Protein AF-A0A939WB11-F1 (afdb_monomer_lite)

Structure (mmCIF, N/CA/C/O backbone):
data_AF-A0A939WB11-F1
#
_entry.id   AF-A0A939WB11-F1
#
loop_
_atom_site.group_PDB
_atom_site.id
_atom_site.type_symbol
_atom_site.label_atom_id
_atom_site.label_alt_id
_atom_site.label_comp_id
_atom_site.label_asym_id
_atom_site.label_entity_id
_atom_site.label_seq_id
_atom_site.pdbx_PDB_ins_code
_atom_site.Cartn_x
_atom_site.Cartn_y
_atom_site.Cartn_z
_atom_site.occupancy
_atom_site.B_iso_or_equiv
_atom_site.auth_seq_id
_atom_site.auth_comp_id
_atom_site.auth_asym_id
_atom_site.auth_atom_id
_atom_site.pdbx_PDB_model_num
ATOM 1 N N . MET A 1 1 ? -5.298 1.798 -18.037 1.00 88.38 1 MET A N 1
ATOM 2 C CA . MET A 1 1 ? -4.235 2.669 -18.596 1.00 88.38 1 MET A CA 1
ATOM 3 C C . MET A 1 1 ? -4.248 2.636 -20.115 1.00 88.38 1 MET A C 1
ATOM 5 O O . MET A 1 1 ? -4.442 1.567 -20.675 1.00 88.38 1 MET A O 1
ATOM 9 N N . ASP A 1 2 ? -4.038 3.783 -20.756 1.00 92.81 2 ASP A N 1
ATOM 10 C CA . ASP A 1 2 ? -3.816 3.909 -22.205 1.00 92.81 2 ASP A CA 1
ATOM 11 C C . ASP A 1 2 ? -2.312 4.079 -22.480 1.00 92.81 2 ASP A C 1
ATOM 13 O O . ASP A 1 2 ? -1.752 5.155 -22.257 1.00 92.81 2 ASP A O 1
ATOM 17 N N . ILE A 1 3 ? -1.646 2.986 -22.857 1.00 95.75 3 ILE A N 1
ATOM 18 C CA . ILE A 1 3 ? -0.192 2.904 -23.048 1.00 95.75 3 ILE A CA 1
ATOM 19 C C . ILE A 1 3 ? 0.086 2.506 -24.490 1.00 95.75 3 ILE A C 1
ATOM 21 O O . ILE A 1 3 ? -0.425 1.498 -24.973 1.00 95.75 3 ILE A O 1
ATOM 25 N N . GLN A 1 4 ? 0.937 3.279 -25.158 1.00 96.69 4 GLN A N 1
ATOM 26 C CA . GLN A 1 4 ? 1.387 2.985 -26.508 1.00 96.69 4 GLN A CA 1
ATOM 27 C C . GLN A 1 4 ? 2.777 2.352 -26.448 1.00 96.69 4 GLN A C 1
ATOM 29 O O . GLN A 1 4 ? 3.743 3.019 -26.068 1.00 96.69 4 GLN A O 1
ATOM 34 N N . ILE A 1 5 ? 2.879 1.083 -26.849 1.00 97.06 5 ILE A N 1
ATOM 35 C CA . ILE A 1 5 ? 4.180 0.464 -27.109 1.00 97.06 5 ILE A CA 1
ATOM 36 C C . ILE A 1 5 ? 4.726 1.044 -28.416 1.00 97.06 5 ILE A C 1
ATOM 38 O O . ILE A 1 5 ? 4.060 1.004 -29.453 1.00 97.06 5 ILE A O 1
ATOM 42 N N . VAL A 1 6 ? 5.914 1.638 -28.356 1.00 97.12 6 VAL A N 1
ATOM 43 C CA . VAL A 1 6 ? 6.565 2.326 -29.477 1.00 97.12 6 VAL A CA 1
ATOM 44 C C . VAL A 1 6 ? 8.028 1.909 -29.595 1.00 97.12 6 VAL A C 1
ATOM 46 O O . VAL A 1 6 ? 8.590 1.255 -28.718 1.00 97.12 6 VAL A O 1
ATOM 49 N N . ARG A 1 7 ? 8.681 2.336 -30.679 1.00 95.19 7 ARG A N 1
ATOM 50 C CA . ARG A 1 7 ? 10.136 2.209 -30.817 1.00 95.19 7 ARG A CA 1
ATOM 51 C C . ARG A 1 7 ? 10.850 3.105 -29.807 1.00 95.19 7 ARG A C 1
ATOM 53 O O . ARG A 1 7 ? 10.375 4.190 -29.481 1.00 95.19 7 ARG A O 1
ATOM 60 N N . SER A 1 8 ? 12.035 2.694 -29.372 1.00 94.38 8 SER A N 1
ATOM 61 C CA . SER A 1 8 ? 12.826 3.385 -28.345 1.00 94.38 8 SER A CA 1
ATOM 62 C C . SER A 1 8 ? 13.134 4.854 -28.651 1.00 94.38 8 SER A C 1
ATOM 64 O O . SER A 1 8 ? 13.149 5.672 -27.738 1.00 94.38 8 SER A O 1
ATOM 66 N N . GLN A 1 9 ? 13.319 5.224 -29.922 1.00 94.31 9 GLN A N 1
ATOM 67 C CA . GLN A 1 9 ? 13.552 6.617 -30.338 1.00 94.31 9 GLN A CA 1
ATOM 68 C C . GLN A 1 9 ? 12.321 7.519 -30.124 1.00 94.31 9 GLN A C 1
ATOM 70 O O . GLN A 1 9 ? 12.430 8.746 -30.078 1.00 94.31 9 GLN A O 1
ATOM 75 N N . GLU A 1 10 ? 11.136 6.919 -30.017 1.00 95.62 10 GLU A N 1
ATOM 76 C CA . GLU A 1 10 ? 9.857 7.607 -29.849 1.00 95.62 10 GLU A CA 1
ATOM 77 C C . GLU A 1 10 ? 9.330 7.545 -28.413 1.00 95.62 10 GLU A C 1
ATOM 79 O O . GLU A 1 10 ? 8.359 8.244 -28.107 1.00 95.62 10 GLU A O 1
ATOM 84 N N . ALA A 1 11 ? 9.960 6.750 -27.549 1.00 97.56 11 ALA A N 1
ATOM 85 C CA . ALA A 1 11 ? 9.525 6.510 -26.184 1.00 97.56 11 ALA A CA 1
ATOM 86 C C . ALA A 1 11 ? 9.904 7.653 -25.233 1.00 97.56 11 ALA A C 1
ATOM 88 O O . ALA A 1 11 ? 10.928 8.317 -25.399 1.00 97.56 11 ALA A O 1
ATOM 89 N N . ASP A 1 12 ? 9.058 7.863 -24.228 1.00 97.81 12 ASP A N 1
ATOM 90 C CA . ASP A 1 12 ? 9.355 8.712 -23.067 1.00 97.81 12 ASP A CA 1
ATOM 91 C C . ASP A 1 12 ? 9.742 7.858 -21.847 1.00 97.81 12 ASP A C 1
ATOM 93 O O . ASP A 1 12 ? 10.360 8.355 -20.909 1.00 97.81 12 ASP A O 1
ATOM 97 N N . PHE A 1 13 ? 9.408 6.566 -21.884 1.00 98.56 13 PHE A N 1
ATOM 98 C CA . PHE A 1 13 ? 9.653 5.588 -20.830 1.00 98.56 13 PHE A CA 1
ATOM 99 C C . PHE A 1 13 ? 10.249 4.324 -21.442 1.00 98.56 13 PHE A C 1
ATOM 101 O O . PHE A 1 13 ? 9.771 3.864 -22.483 1.00 98.56 13 PHE A O 1
ATOM 108 N N . ILE A 1 14 ? 11.298 3.777 -20.832 1.00 98.62 14 ILE A N 1
ATOM 109 C CA . ILE A 1 14 ? 12.029 2.625 -21.366 1.00 98.62 14 ILE A CA 1
ATOM 110 C C . ILE A 1 14 ? 12.333 1.642 -20.235 1.00 98.62 14 ILE A C 1
ATOM 112 O O . ILE A 1 14 ? 12.965 2.028 -19.256 1.00 98.62 14 ILE A O 1
ATOM 116 N N . CYS A 1 15 ? 11.936 0.381 -20.402 1.00 98.31 15 CYS A N 1
ATOM 117 C CA . CYS A 1 15 ? 12.320 -0.719 -19.512 1.00 98.31 15 CYS A CA 1
ATOM 118 C C . CYS A 1 15 ? 12.750 -1.960 -20.294 1.00 98.31 15 CYS A C 1
ATOM 120 O O . CYS A 1 15 ? 12.777 -1.949 -21.534 1.00 98.31 15 CYS A O 1
ATOM 122 N N . HIS A 1 16 ? 13.116 -3.031 -19.588 1.00 97.12 16 HIS A N 1
ATOM 123 C CA . HIS A 1 16 ? 13.550 -4.248 -20.252 1.00 97.12 16 HIS A CA 1
ATOM 124 C C . HIS A 1 16 ? 12.377 -5.020 -20.904 1.00 97.12 16 HIS A C 1
ATOM 126 O O . HIS A 1 16 ? 11.218 -4.959 -20.485 1.00 97.12 16 HIS A O 1
ATOM 132 N N . ASN A 1 17 ? 12.658 -5.761 -21.981 1.00 95.44 17 ASN A N 1
ATOM 133 C CA . ASN A 1 17 ? 11.670 -6.617 -22.663 1.00 95.44 17 ASN A CA 1
ATOM 134 C C . ASN A 1 17 ? 11.705 -8.091 -22.242 1.00 95.44 17 ASN A C 1
ATOM 136 O O . ASN A 1 17 ? 11.026 -8.917 -22.849 1.00 95.44 17 ASN A O 1
ATOM 140 N N . GLY A 1 18 ? 12.491 -8.420 -21.221 1.00 93.06 18 GLY A N 1
ATOM 141 C CA . GLY A 1 18 ? 12.588 -9.776 -20.696 1.00 93.06 18 GLY A CA 1
ATOM 142 C C . GLY A 1 18 ? 11.376 -10.174 -19.854 1.00 93.06 18 GLY A C 1
ATOM 143 O O . GLY A 1 18 ? 10.314 -9.546 -19.886 1.00 93.06 18 GLY A O 1
ATOM 144 N N . ARG A 1 19 ? 11.569 -11.241 -19.073 1.00 94.44 19 ARG A N 1
ATOM 145 C CA . ARG A 1 19 ? 10.621 -11.668 -18.044 1.00 94.44 19 ARG A CA 1
ATOM 146 C C . ARG A 1 19 ? 10.483 -10.561 -17.001 1.00 94.44 19 ARG A C 1
ATOM 148 O O . ARG A 1 19 ? 11.416 -10.360 -16.239 1.00 94.44 19 ARG A O 1
ATOM 155 N N . PHE A 1 20 ? 9.336 -9.896 -16.972 1.00 97.12 20 PHE A N 1
ATOM 156 C CA . PHE A 1 20 ? 9.106 -8.761 -16.083 1.00 97.12 20 PHE A CA 1
ATOM 157 C C . PHE A 1 20 ? 8.831 -9.215 -14.648 1.00 97.12 20 PHE A C 1
ATOM 159 O O . PHE A 1 20 ? 8.243 -10.286 -14.408 1.00 97.12 20 PHE A O 1
ATOM 166 N N . HIS A 1 21 ? 9.183 -8.352 -13.705 1.00 97.69 21 HIS A N 1
ATOM 167 C CA . HIS A 1 21 ? 8.909 -8.491 -12.288 1.00 97.69 21 HIS A CA 1
ATOM 168 C C . HIS A 1 21 ? 7.899 -7.446 -11.801 1.00 97.69 21 HIS A C 1
ATOM 170 O O . HIS A 1 21 ? 7.239 -6.749 -12.575 1.00 97.69 21 HIS A O 1
ATOM 176 N N . ALA A 1 22 ? 7.654 -7.410 -10.490 1.00 98.31 22 ALA A N 1
ATOM 177 C CA . ALA A 1 22 ? 6.704 -6.455 -9.930 1.00 98.31 22 ALA A CA 1
ATOM 178 C C . ALA A 1 22 ? 7.233 -5.026 -9.966 1.00 98.31 22 ALA A C 1
ATOM 180 O O . ALA A 1 22 ? 6.437 -4.100 -10.112 1.00 98.31 22 ALA A O 1
ATOM 181 N N . ASP A 1 23 ? 8.536 -4.830 -9.825 1.00 98.38 23 ASP A N 1
ATOM 182 C CA . ASP A 1 23 ? 9.115 -3.502 -9.812 1.00 98.38 23 ASP A CA 1
ATOM 183 C C . ASP A 1 23 ? 9.033 -2.838 -11.201 1.00 98.38 23 ASP A C 1
ATOM 185 O O . ASP A 1 23 ? 8.601 -1.691 -11.256 1.00 98.38 23 ASP A O 1
ATOM 189 N N . ASP A 1 24 ? 9.242 -3.544 -12.319 1.00 97.88 24 ASP A N 1
ATOM 190 C CA . ASP A 1 24 ? 8.930 -3.058 -13.680 1.00 97.88 24 ASP A CA 1
ATOM 191 C C . ASP A 1 24 ? 7.506 -2.501 -13.795 1.00 97.88 24 ASP A C 1
ATOM 193 O O . ASP A 1 24 ? 7.232 -1.403 -14.300 1.00 97.88 24 ASP A O 1
ATOM 197 N N . ILE A 1 25 ? 6.560 -3.320 -13.340 1.00 98.81 25 ILE A N 1
ATOM 198 C CA . ILE A 1 25 ? 5.135 -3.111 -13.532 1.00 98.81 25 ILE A CA 1
ATOM 199 C C . ILE A 1 25 ? 4.682 -1.942 -12.659 1.00 98.81 25 ILE A C 1
ATOM 201 O O . ILE A 1 25 ? 4.037 -1.017 -13.155 1.00 98.81 25 ILE A O 1
ATOM 205 N N . PHE A 1 26 ? 5.054 -1.921 -11.377 1.00 98.88 26 PHE A N 1
ATOM 206 C CA . PHE A 1 26 ? 4.694 -0.825 -10.479 1.00 98.88 26 PHE A CA 1
ATOM 207 C C . PHE A 1 26 ? 5.453 0.474 -10.784 1.00 98.88 26 PHE A C 1
ATOM 209 O O . PHE A 1 26 ? 4.864 1.546 -10.633 1.00 98.88 26 PHE A O 1
ATOM 216 N N . SER A 1 27 ? 6.681 0.402 -11.309 1.00 98.88 27 SER A N 1
ATOM 217 C CA . SER A 1 27 ? 7.392 1.555 -11.887 1.00 98.88 27 SER A CA 1
ATOM 218 C C . SER A 1 27 ? 6.578 2.191 -13.006 1.00 98.88 27 SER A C 1
ATOM 220 O O . SER A 1 27 ? 6.288 3.389 -12.975 1.00 98.88 27 SER A O 1
ATOM 222 N N . THR A 1 28 ? 6.122 1.371 -13.954 1.00 98.81 28 THR A N 1
ATOM 223 C CA . THR A 1 28 ? 5.301 1.824 -15.081 1.00 98.81 28 THR A CA 1
ATOM 224 C C . THR A 1 28 ? 3.982 2.437 -14.602 1.00 98.81 28 THR A C 1
ATOM 226 O O . THR A 1 28 ? 3.592 3.499 -15.083 1.00 98.81 28 THR A O 1
ATOM 229 N N . VAL A 1 29 ? 3.306 1.822 -13.620 1.00 98.81 29 VAL A N 1
ATOM 230 C CA . VAL A 1 29 ? 2.066 2.362 -13.027 1.00 98.81 29 VAL A CA 1
ATOM 231 C C . VAL A 1 29 ? 2.321 3.721 -12.367 1.00 98.81 29 VAL A C 1
ATOM 233 O O . VAL A 1 29 ? 1.574 4.663 -12.627 1.00 98.81 29 VAL A O 1
ATOM 236 N N . LEU A 1 30 ? 3.369 3.863 -11.549 1.00 98.81 30 LEU A N 1
ATOM 237 C CA . LEU A 1 30 ? 3.708 5.133 -10.895 1.00 98.81 30 LEU A CA 1
ATOM 238 C C . LEU A 1 30 ? 3.969 6.239 -11.923 1.00 98.81 30 LEU A C 1
ATOM 240 O O . LEU A 1 30 ? 3.375 7.318 -11.842 1.00 98.81 30 LEU A O 1
ATOM 244 N N . LEU A 1 31 ? 4.814 5.953 -12.914 1.00 98.69 31 LEU A N 1
ATOM 245 C CA . LEU A 1 31 ? 5.139 6.883 -13.991 1.00 98.69 31 LEU A CA 1
ATOM 246 C C . LEU A 1 31 ? 3.887 7.260 -14.788 1.00 98.69 31 LEU A C 1
ATOM 248 O O . LEU A 1 31 ? 3.670 8.441 -15.055 1.00 98.69 31 LEU A O 1
ATOM 252 N N . TYR A 1 32 ? 3.009 6.298 -15.089 1.00 98.50 32 TYR A N 1
ATOM 253 C CA . TYR A 1 32 ? 1.733 6.552 -15.758 1.00 98.50 32 TYR A CA 1
ATOM 254 C C . TYR A 1 32 ? 0.846 7.507 -14.955 1.00 98.50 32 TYR A C 1
ATOM 256 O O . TYR A 1 32 ? 0.287 8.454 -15.507 1.00 98.50 32 TYR A O 1
ATOM 264 N N . LYS A 1 33 ? 0.747 7.310 -13.635 1.00 97.81 33 LYS A N 1
ATOM 265 C CA . LYS A 1 33 ? -0.045 8.177 -12.748 1.00 97.81 33 LYS A CA 1
ATOM 266 C C . LYS A 1 33 ? 0.534 9.584 -12.627 1.00 97.81 33 LYS A C 1
ATOM 268 O O . LYS A 1 33 ? -0.218 10.521 -12.345 1.00 97.81 33 LYS A O 1
ATOM 273 N N . LEU A 1 34 ? 1.839 9.759 -12.817 1.00 97.81 34 LEU A N 1
ATOM 274 C CA . LEU A 1 34 ? 2.520 11.056 -12.773 1.00 97.81 34 LEU A CA 1
ATOM 275 C C . LEU A 1 34 ? 2.498 11.785 -14.116 1.00 97.81 34 LEU A C 1
ATOM 277 O O . LEU A 1 34 ? 2.364 13.011 -14.132 1.00 97.81 34 LEU A O 1
ATOM 281 N N . TRP A 1 35 ? 2.532 11.051 -15.222 1.00 96.25 35 TRP A N 1
ATOM 282 C CA . TRP A 1 35 ? 2.484 11.609 -16.565 1.00 96.25 35 TRP A CA 1
ATOM 283 C C . TRP A 1 35 ? 1.119 12.237 -16.885 1.00 96.25 35 TRP A C 1
ATOM 285 O O . TRP A 1 35 ? 0.092 11.889 -16.299 1.00 96.25 35 TRP A O 1
ATOM 295 N N . SER A 1 36 ? 1.115 13.205 -17.802 1.00 89.81 36 SER A N 1
ATOM 296 C CA . SER A 1 36 ? -0.097 13.931 -18.224 1.00 89.81 36 SER A CA 1
ATOM 297 C C . SER A 1 36 ? -0.332 13.893 -19.740 1.00 89.81 36 SER A C 1
ATOM 299 O O . SER A 1 36 ? -1.344 14.409 -20.206 1.00 89.81 36 SER A O 1
ATOM 301 N N . GLY A 1 37 ? 0.598 13.329 -20.517 1.00 91.25 37 GLY A N 1
ATOM 302 C CA . GLY A 1 37 ? 0.494 13.191 -21.974 1.00 91.25 37 GLY A CA 1
ATOM 303 C C . GLY A 1 37 ? 0.228 11.751 -22.415 1.00 91.25 37 GLY A C 1
ATOM 304 O O . GLY A 1 37 ? -0.047 10.881 -21.590 1.00 91.25 37 GLY A O 1
ATOM 305 N N . GLN A 1 38 ? 0.370 11.484 -23.718 1.00 95.31 38 GLN A N 1
ATOM 306 C CA . GLN A 1 38 ? 0.386 10.110 -24.229 1.00 95.31 38 GLN A CA 1
ATOM 307 C C . GLN A 1 38 ? 1.534 9.340 -23.568 1.00 95.31 38 GLN A C 1
ATOM 309 O O . GLN A 1 38 ? 2.676 9.808 -23.578 1.00 95.31 38 GLN A O 1
ATOM 314 N N . PHE A 1 39 ? 1.241 8.171 -23.001 1.00 97.81 39 PHE A N 1
ATOM 315 C CA . PHE A 1 39 ? 2.258 7.337 -22.373 1.00 97.81 39 PHE A CA 1
ATOM 316 C C . PHE A 1 39 ? 2.909 6.434 -23.424 1.00 97.81 39 PHE A C 1
ATOM 318 O O . PHE A 1 39 ? 2.308 5.454 -23.865 1.00 97.81 39 PHE A O 1
ATOM 325 N N . ARG A 1 40 ? 4.120 6.797 -23.861 1.00 98.25 40 ARG A N 1
ATOM 326 C CA . ARG A 1 40 ? 4.881 6.083 -24.896 1.00 98.25 40 ARG A CA 1
ATOM 327 C C . ARG A 1 40 ? 5.991 5.258 -24.258 1.00 98.25 40 ARG A C 1
ATOM 329 O O . ARG A 1 40 ? 6.987 5.821 -23.800 1.00 98.25 40 ARG A O 1
ATOM 336 N N . LEU A 1 41 ? 5.800 3.945 -24.242 1.00 98.38 41 LEU A N 1
ATOM 337 C CA . LEU A 1 41 ? 6.694 2.976 -23.620 1.00 98.38 41 LEU A CA 1
ATOM 338 C C . LEU A 1 41 ? 7.452 2.197 -24.697 1.00 98.38 41 LEU A C 1
ATOM 340 O O . LEU A 1 41 ? 6.844 1.707 -25.644 1.00 98.38 41 LEU A O 1
ATOM 344 N N . ALA A 1 42 ? 8.760 2.036 -24.534 1.00 98.12 42 ALA A N 1
ATOM 345 C CA . ALA A 1 42 ? 9.521 1.022 -25.256 1.00 98.12 42 ALA A CA 1
ATOM 346 C C . ALA A 1 42 ? 10.027 -0.038 -24.278 1.00 98.12 42 ALA A C 1
ATOM 348 O O . ALA A 1 42 ? 10.549 0.286 -23.214 1.00 98.12 42 ALA A O 1
ATOM 349 N N . ARG A 1 43 ? 9.911 -1.305 -24.670 1.00 97.75 43 ARG A N 1
ATOM 350 C CA . ARG A 1 43 ? 10.524 -2.432 -23.967 1.00 97.75 43 ARG A CA 1
ATOM 351 C C . ARG A 1 43 ? 11.687 -2.930 -24.814 1.00 97.75 43 ARG A C 1
ATOM 353 O O . ARG A 1 43 ? 11.485 -3.287 -25.972 1.00 97.75 43 ARG A O 1
ATOM 360 N N . VAL A 1 44 ? 12.902 -2.938 -24.273 1.00 97.25 44 VAL A N 1
ATOM 361 C CA . VAL A 1 44 ? 14.129 -3.224 -25.042 1.00 97.25 44 VAL A CA 1
ATOM 362 C C . VAL A 1 44 ? 15.038 -4.211 -24.317 1.00 97.25 44 VAL A C 1
ATOM 364 O O . VAL A 1 44 ? 14.987 -4.324 -23.104 1.00 97.25 44 VAL A O 1
ATOM 367 N N . SER A 1 45 ? 15.903 -4.926 -25.037 1.00 95.94 45 SER A N 1
ATOM 368 C CA . SER A 1 45 ? 16.893 -5.816 -24.398 1.00 95.94 45 SER A CA 1
ATOM 369 C C . SER A 1 45 ? 18.184 -5.093 -24.009 1.00 95.94 45 SER A C 1
ATOM 371 O O . SER A 1 45 ? 18.947 -5.584 -23.186 1.00 95.94 45 SER A O 1
ATOM 373 N N . VAL A 1 46 ? 18.452 -3.942 -24.632 1.00 96.25 46 VAL A N 1
ATOM 374 C CA . VAL A 1 46 ? 19.612 -3.079 -24.378 1.00 96.25 46 VAL A CA 1
ATOM 375 C C . VAL A 1 46 ? 19.169 -1.635 -24.580 1.00 96.25 46 VAL A C 1
ATOM 377 O O . VAL A 1 46 ? 18.492 -1.344 -25.568 1.00 96.25 46 VAL A O 1
ATOM 380 N N . VAL A 1 47 ? 19.568 -0.730 -23.683 1.00 96.25 47 VAL A N 1
ATOM 381 C CA . VAL A 1 47 ? 19.289 0.707 -23.828 1.00 96.25 47 VAL A CA 1
ATOM 382 C C . VAL A 1 47 ? 20.022 1.255 -25.059 1.00 96.25 47 VAL A C 1
ATOM 384 O O . VAL A 1 47 ? 21.253 1.177 -25.123 1.00 96.25 47 VAL A O 1
ATOM 387 N N . PRO A 1 48 ? 19.311 1.812 -26.055 1.00 93.56 48 PRO A N 1
ATOM 388 C CA . PRO A 1 48 ? 19.949 2.399 -27.229 1.00 93.56 48 PRO A CA 1
ATOM 389 C C . PRO A 1 48 ? 20.752 3.652 -26.878 1.00 93.56 48 PRO A C 1
ATOM 391 O O . PRO A 1 48 ? 20.461 4.352 -25.912 1.00 93.56 48 PRO A O 1
ATOM 394 N N . LYS A 1 49 ? 21.748 3.985 -27.706 1.00 91.44 49 LYS A N 1
ATOM 395 C CA . LYS A 1 49 ? 22.525 5.228 -27.536 1.00 91.44 49 LYS A CA 1
ATOM 396 C C . LYS A 1 49 ? 21.708 6.473 -27.892 1.00 91.44 49 LYS A C 1
ATOM 398 O O . LYS A 1 49 ? 21.983 7.558 -27.393 1.00 91.44 49 LYS A O 1
ATOM 403 N N . ASP A 1 50 ? 20.742 6.312 -28.785 1.00 92.25 50 ASP A N 1
ATOM 404 C CA . ASP A 1 50 ? 19.870 7.335 -29.344 1.00 92.25 50 ASP A CA 1
ATOM 405 C C . ASP A 1 50 ? 18.462 7.243 -28.733 1.00 92.25 50 ASP A C 1
ATOM 407 O O . ASP A 1 50 ? 17.508 6.806 -29.371 1.00 92.25 50 ASP A O 1
ATOM 411 N N . ILE A 1 51 ? 18.322 7.659 -27.475 1.00 94.44 51 ILE A N 1
ATOM 412 C CA . ILE A 1 51 ? 17.011 7.815 -26.823 1.00 94.44 51 ILE A CA 1
ATOM 413 C C . ILE A 1 51 ? 16.602 9.288 -26.777 1.00 94.44 51 ILE A C 1
ATOM 415 O O . ILE A 1 51 ? 17.443 10.191 -26.857 1.00 94.44 51 ILE A O 1
ATOM 419 N N . ARG A 1 52 ? 15.296 9.558 -26.652 1.00 94.25 52 ARG A N 1
ATOM 420 C CA . ARG A 1 52 ? 14.806 10.931 -26.498 1.00 94.25 52 ARG A CA 1
ATOM 421 C C . ARG A 1 52 ? 15.412 11.561 -25.237 1.00 94.25 52 ARG A C 1
ATOM 423 O O . ARG A 1 52 ? 15.449 10.948 -24.175 1.00 94.25 52 ARG A O 1
ATOM 430 N N . SER A 1 53 ? 15.849 12.816 -25.348 1.00 93.38 53 SER A N 1
ATOM 431 C CA . SER A 1 53 ? 16.295 13.591 -24.186 1.00 93.38 53 SER A CA 1
ATOM 432 C C . SER A 1 53 ? 15.169 13.701 -23.154 1.00 93.38 53 SER A C 1
ATOM 434 O O . SER A 1 53 ? 14.061 14.116 -23.494 1.00 93.38 53 SER A O 1
ATOM 436 N N . GLY A 1 54 ? 15.456 13.315 -21.910 1.00 92.56 54 GLY A N 1
ATOM 437 C CA . GLY A 1 54 ? 14.477 13.286 -20.822 1.00 92.56 54 GLY A CA 1
ATOM 438 C C . GLY A 1 54 ? 13.622 12.017 -20.757 1.00 92.56 54 GLY A C 1
ATOM 439 O O . GLY A 1 54 ? 12.711 11.976 -19.936 1.00 92.56 54 GLY A O 1
ATOM 440 N N . ALA A 1 55 ? 13.893 10.998 -21.583 1.00 97.06 55 ALA A N 1
ATOM 441 C CA . ALA A 1 55 ? 13.278 9.687 -21.403 1.00 97.06 55 ALA A CA 1
ATOM 442 C C . ALA A 1 55 ? 13.709 9.072 -20.062 1.00 97.06 55 ALA A C 1
ATOM 444 O O . ALA A 1 55 ? 14.886 9.131 -19.699 1.00 97.06 55 ALA A O 1
ATOM 445 N N . ILE A 1 56 ? 12.760 8.473 -19.345 1.00 98.25 56 ILE A N 1
ATOM 446 C CA . ILE A 1 56 ? 13.022 7.777 -18.085 1.00 98.25 56 ILE A CA 1
ATOM 447 C C . ILE A 1 56 ? 13.301 6.312 -18.398 1.00 98.25 56 ILE A C 1
ATOM 449 O O . ILE A 1 56 ? 12.439 5.602 -18.919 1.00 98.25 56 ILE A O 1
ATOM 453 N N . VAL A 1 57 ? 14.517 5.876 -18.081 1.00 98.50 57 VAL A N 1
ATOM 454 C CA . VAL A 1 57 ? 14.965 4.491 -18.231 1.00 98.50 57 VAL A CA 1
ATOM 455 C C . VAL A 1 57 ? 14.979 3.840 -16.854 1.00 98.50 57 VAL A C 1
ATOM 457 O O . VAL A 1 57 ? 15.570 4.405 -15.935 1.00 98.50 57 VAL A O 1
ATOM 460 N N . TYR A 1 58 ? 14.324 2.692 -16.711 1.00 98.69 58 TYR A N 1
ATOM 461 C CA . TYR A 1 58 ? 14.202 1.970 -15.445 1.00 98.69 58 TYR A CA 1
ATOM 462 C C . TYR A 1 58 ? 14.297 0.464 -15.666 1.00 98.69 58 TYR A C 1
ATOM 464 O O . TYR A 1 58 ? 13.920 -0.034 -16.725 1.00 98.69 58 TYR A O 1
ATOM 472 N N . ASP A 1 59 ? 14.828 -0.234 -14.668 1.00 98.25 59 ASP A N 1
ATOM 473 C CA . ASP A 1 59 ? 15.073 -1.680 -14.685 1.00 98.25 59 ASP A CA 1
ATOM 474 C C . ASP A 1 59 ? 15.951 -2.197 -15.835 1.00 98.25 59 ASP A C 1
ATOM 476 O O . ASP A 1 59 ? 15.885 -3.349 -16.260 1.00 98.25 59 ASP A O 1
ATOM 480 N N . ILE A 1 60 ? 16.770 -1.309 -16.406 1.00 97.81 60 ILE A N 1
ATOM 481 C CA . ILE A 1 60 ? 17.723 -1.655 -17.455 1.00 97.81 60 ILE A CA 1
ATOM 482 C C . ILE A 1 60 ? 18.817 -0.594 -17.605 1.00 97.81 60 ILE A C 1
ATOM 484 O O . ILE A 1 60 ? 18.574 0.610 -17.501 1.00 97.81 60 ILE A O 1
ATOM 488 N N . GLY A 1 61 ? 20.018 -1.039 -17.978 1.00 95.56 61 GLY A N 1
ATOM 489 C CA . GLY A 1 61 ? 21.090 -0.176 -18.477 1.00 95.56 61 GLY A CA 1
ATOM 490 C C . GLY A 1 61 ? 21.946 0.502 -17.410 1.00 95.56 61 GLY A C 1
ATOM 491 O O . GLY A 1 61 ? 22.677 1.428 -17.753 1.00 95.56 61 GLY A O 1
ATOM 492 N N . GLU A 1 62 ? 21.869 0.045 -16.160 1.00 95.44 62 GLU A N 1
ATOM 493 C CA . GLU A 1 62 ? 22.684 0.472 -15.015 1.00 95.44 62 GLU A CA 1
ATOM 494 C C . GLU A 1 62 ? 22.583 1.983 -14.726 1.00 95.44 62 GLU A C 1
ATOM 496 O O . GLU A 1 62 ? 23.527 2.626 -14.259 1.00 95.44 62 GLU A O 1
ATOM 501 N N . GLY A 1 63 ? 21.432 2.572 -15.070 1.00 95.19 63 GLY A N 1
ATOM 502 C CA . GLY A 1 63 ? 21.130 3.989 -14.897 1.00 95.19 63 GLY A CA 1
ATOM 503 C C . GLY A 1 63 ? 20.552 4.342 -13.523 1.00 95.19 63 GLY A C 1
ATOM 504 O O . GLY A 1 63 ? 20.549 3.550 -12.586 1.00 95.19 63 GLY A O 1
ATOM 505 N N . GLU A 1 64 ? 20.015 5.561 -13.418 1.00 96.50 64 GLU A N 1
ATOM 506 C CA . GLU A 1 64 ? 19.460 6.119 -12.173 1.00 96.50 64 GLU A CA 1
ATOM 507 C C . GLU A 1 64 ? 18.362 5.248 -11.541 1.00 96.50 64 GLU A C 1
ATOM 509 O O . GLU A 1 64 ? 18.294 5.160 -10.318 1.00 96.50 64 GLU A O 1
ATOM 514 N N . PHE A 1 65 ? 17.540 4.584 -12.357 1.00 98.38 65 PHE A N 1
ATOM 515 C CA . PHE A 1 65 ? 16.422 3.750 -11.904 1.00 98.38 65 PHE A CA 1
ATOM 516 C C . PHE A 1 65 ? 16.603 2.273 -12.262 1.00 98.38 65 PHE A C 1
ATOM 518 O O . PHE A 1 65 ? 15.617 1.570 -12.452 1.00 98.38 65 PHE A O 1
ATOM 525 N N . ASP A 1 66 ? 17.848 1.819 -12.396 1.00 97.62 66 ASP A N 1
ATOM 526 C CA . ASP A 1 66 ? 18.191 0.401 -12.506 1.00 97.62 66 ASP A CA 1
ATOM 527 C C . ASP A 1 66 ? 18.880 -0.065 -11.215 1.00 97.62 66 ASP A C 1
ATOM 529 O O . ASP A 1 66 ? 19.529 0.734 -10.534 1.00 97.62 66 ASP A O 1
ATOM 533 N N . HIS A 1 67 ? 18.732 -1.339 -10.863 1.00 95.81 67 HIS A N 1
ATOM 534 C CA . HIS A 1 67 ? 19.330 -1.956 -9.675 1.00 95.81 67 HIS A CA 1
ATOM 535 C C . HIS A 1 67 ? 20.277 -3.127 -9.991 1.00 95.81 67 HIS A C 1
ATOM 537 O O . HIS A 1 67 ? 20.904 -3.665 -9.078 1.00 95.81 67 HIS A O 1
ATOM 543 N N . HIS A 1 68 ? 20.439 -3.491 -11.267 1.00 93.25 68 HIS A N 1
ATOM 544 C CA . HIS A 1 68 ? 21.225 -4.648 -11.707 1.00 93.25 68 HIS A CA 1
ATOM 545 C C . HIS A 1 68 ? 22.754 -4.487 -11.597 1.00 93.25 68 HIS A C 1
ATOM 547 O O . HIS A 1 68 ? 23.489 -5.478 -11.640 1.00 93.25 68 HIS A O 1
ATOM 553 N N . GLN A 1 69 ? 23.258 -3.261 -11.451 1.00 91.56 69 GLN A N 1
ATOM 554 C CA . GLN A 1 69 ? 24.690 -2.981 -11.341 1.00 91.56 69 GLN A CA 1
ATOM 555 C C . GLN A 1 69 ? 25.340 -3.606 -10.097 1.00 91.56 69 GLN A C 1
ATOM 557 O O . GLN A 1 69 ? 24.713 -3.859 -9.065 1.00 91.56 69 GLN A O 1
ATOM 562 N N . VAL A 1 70 ? 26.659 -3.811 -10.163 1.00 90.81 70 VAL A N 1
ATOM 563 C CA . VAL A 1 70 ? 27.439 -4.366 -9.048 1.00 90.81 70 VAL A CA 1
ATOM 564 C C . VAL A 1 70 ? 27.316 -3.474 -7.809 1.00 90.81 70 VAL A C 1
ATOM 566 O O . VAL A 1 70 ? 27.756 -2.328 -7.807 1.00 90.81 70 VAL A O 1
ATOM 569 N N . GLY A 1 71 ? 26.768 -4.038 -6.730 1.00 88.38 71 GLY A N 1
ATOM 570 C CA . GLY A 1 71 ? 26.508 -3.317 -5.479 1.00 88.38 71 GLY A CA 1
ATOM 571 C C . GLY A 1 71 ? 25.118 -2.672 -5.389 1.00 88.38 71 GLY A C 1
ATOM 572 O O . GLY A 1 71 ? 24.809 -2.091 -4.350 1.00 88.38 71 GLY A O 1
ATOM 573 N N . GLY A 1 72 ? 24.281 -2.814 -6.422 1.00 92.31 72 GLY A N 1
ATOM 574 C CA . GLY A 1 72 ? 22.931 -2.256 -6.492 1.00 92.31 72 GLY A CA 1
ATOM 575 C C . GLY A 1 72 ? 22.911 -0.734 -6.641 1.00 92.31 72 GLY A C 1
ATOM 576 O O . GLY A 1 72 ? 23.926 -0.103 -6.941 1.00 92.31 72 GLY A O 1
ATOM 577 N N . ASN A 1 73 ? 21.749 -0.126 -6.396 1.00 95.50 73 ASN A N 1
ATOM 578 C CA . ASN A 1 73 ? 21.558 1.329 -6.459 1.00 95.50 73 ASN A CA 1
ATOM 579 C C . ASN A 1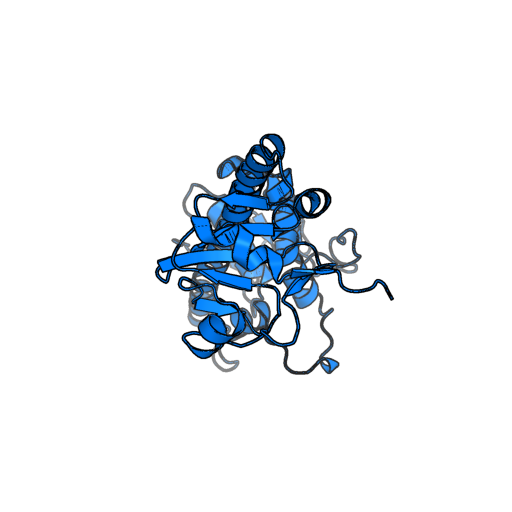 73 ? 21.217 1.945 -5.097 1.00 95.50 73 ASN A C 1
ATOM 581 O O . ASN A 1 73 ? 20.294 2.740 -4.933 1.00 95.50 73 ASN A O 1
ATOM 585 N N . GLY A 1 74 ? 21.959 1.526 -4.076 1.00 95.44 74 GLY A N 1
ATOM 586 C CA . GLY A 1 74 ? 21.713 1.936 -2.700 1.00 95.44 74 GLY A CA 1
ATOM 587 C C . GLY A 1 74 ? 20.632 1.115 -1.997 1.00 95.44 74 GLY A C 1
ATOM 588 O O . GLY A 1 74 ? 20.036 0.186 -2.545 1.00 95.44 74 GLY A O 1
ATOM 589 N N . CYS A 1 75 ? 20.415 1.457 -0.728 1.00 95.62 75 CYS A N 1
ATOM 590 C CA . CYS A 1 75 ? 19.546 0.714 0.175 1.00 95.62 75 CYS A CA 1
ATOM 591 C C . CYS A 1 75 ? 18.680 1.650 1.015 1.00 95.62 75 CYS A C 1
ATOM 593 O O . CYS A 1 75 ? 19.058 2.783 1.328 1.00 95.62 75 CYS A O 1
ATOM 595 N N . ARG A 1 76 ? 17.547 1.118 1.464 1.00 94.25 76 ARG A N 1
ATOM 596 C CA . ARG A 1 76 ? 16.705 1.701 2.506 1.00 94.25 76 ARG A CA 1
ATOM 597 C C . ARG A 1 76 ? 17.423 1.717 3.853 1.00 94.25 76 ARG A C 1
ATOM 599 O O . ARG A 1 76 ? 18.378 0.977 4.093 1.00 94.25 76 ARG A O 1
ATOM 606 N N . THR A 1 77 ? 16.910 2.515 4.787 1.00 93.19 77 THR A N 1
ATOM 607 C CA . THR A 1 77 ? 17.462 2.642 6.151 1.00 93.19 77 THR A CA 1
ATOM 608 C C . THR A 1 77 ? 17.431 1.336 6.949 1.00 93.19 77 THR A C 1
ATOM 610 O O . THR A 1 77 ? 18.239 1.153 7.856 1.00 93.19 77 THR A O 1
ATOM 613 N N . ASN A 1 78 ? 16.528 0.414 6.604 1.00 91.75 78 ASN A N 1
ATOM 614 C CA . ASN A 1 78 ? 16.433 -0.927 7.184 1.00 91.75 78 ASN A CA 1
ATOM 615 C C . ASN A 1 78 ? 17.362 -1.962 6.509 1.00 91.75 78 ASN A C 1
ATOM 617 O O . ASN A 1 78 ? 17.338 -3.130 6.890 1.00 91.75 78 ASN A O 1
ATOM 621 N N . GLY A 1 79 ? 18.179 -1.547 5.534 1.00 94.25 79 GLY A N 1
ATOM 622 C CA . GLY A 1 79 ? 19.156 -2.390 4.842 1.00 94.25 79 GLY A CA 1
ATOM 623 C C . GLY A 1 79 ? 18.625 -3.137 3.617 1.00 94.25 79 GLY A C 1
ATOM 624 O O . GLY A 1 79 ? 19.414 -3.802 2.951 1.00 94.25 79 GLY A O 1
ATOM 625 N N . ILE A 1 80 ? 17.333 -3.025 3.291 1.00 95.50 80 ILE A N 1
ATOM 626 C CA . ILE A 1 80 ? 16.766 -3.600 2.063 1.00 95.50 80 ILE A CA 1
ATOM 627 C C . ILE A 1 80 ? 17.294 -2.799 0.855 1.00 95.50 80 ILE A C 1
ATOM 629 O O . ILE A 1 80 ? 17.098 -1.580 0.835 1.00 95.50 80 ILE A O 1
ATOM 633 N N . PRO A 1 81 ? 17.966 -3.424 -0.133 1.00 97.25 81 PRO A N 1
ATOM 634 C CA . PRO A 1 81 ? 18.365 -2.751 -1.369 1.00 97.25 81 PRO A CA 1
ATOM 635 C C . PRO A 1 81 ? 17.140 -2.282 -2.153 1.00 97.25 81 PRO A C 1
ATOM 637 O O . PRO A 1 81 ? 16.107 -2.947 -2.121 1.00 97.25 81 PRO A O 1
ATOM 640 N N . TYR A 1 82 ? 17.241 -1.154 -2.850 1.00 98.19 82 TYR A N 1
ATOM 641 C CA . TYR A 1 82 ? 16.155 -0.721 -3.727 1.00 98.19 82 TYR A CA 1
ATOM 642 C C . TYR A 1 82 ? 16.087 -1.590 -4.990 1.00 98.19 82 TYR A C 1
ATOM 644 O O . TYR A 1 82 ? 17.123 -1.958 -5.542 1.00 98.19 82 TYR A O 1
ATOM 652 N N . ALA A 1 83 ? 14.874 -1.900 -5.447 1.00 98.06 83 ALA A N 1
ATOM 653 C CA . ALA A 1 83 ? 14.607 -2.284 -6.832 1.00 98.06 83 ALA A CA 1
ATOM 654 C C . ALA A 1 83 ? 14.195 -1.040 -7.640 1.00 98.06 83 ALA A C 1
ATOM 656 O O . ALA A 1 83 ? 14.086 0.063 -7.084 1.00 98.06 83 ALA A O 1
ATOM 657 N N . SER A 1 84 ? 13.925 -1.190 -8.935 1.00 98.44 84 SER A N 1
ATOM 658 C CA . SER A 1 84 ? 13.649 -0.059 -9.832 1.00 98.44 84 SER A CA 1
ATOM 659 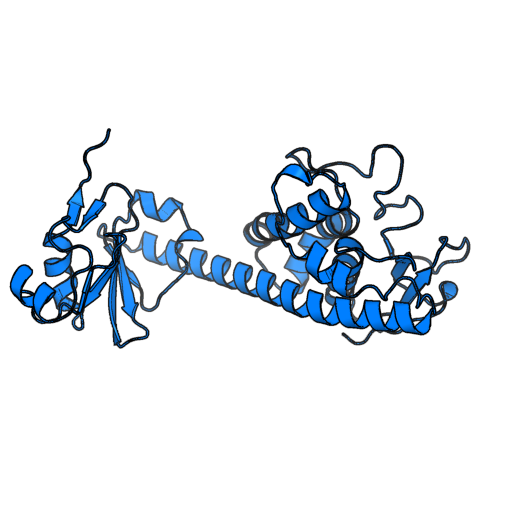C C . SER A 1 84 ? 12.429 0.763 -9.389 1.00 98.44 84 SER A C 1
ATOM 661 O O . SER A 1 84 ? 12.465 1.999 -9.361 1.00 98.44 84 SER A O 1
ATOM 663 N N . PHE A 1 85 ? 11.377 0.093 -8.901 1.00 98.75 85 PHE A N 1
ATOM 664 C CA . PHE A 1 85 ? 10.200 0.761 -8.328 1.00 98.75 85 PHE A CA 1
ATOM 665 C C . PHE A 1 85 ? 10.515 1.514 -7.035 1.00 98.75 85 PHE A C 1
ATOM 667 O O . PHE A 1 85 ? 10.013 2.621 -6.831 1.00 98.75 85 PHE A O 1
ATOM 674 N N . GLY A 1 86 ? 11.361 0.944 -6.175 1.00 98.62 86 GLY A N 1
ATOM 675 C CA . GLY A 1 86 ? 11.846 1.592 -4.964 1.00 98.62 86 GLY A CA 1
ATOM 676 C C . GLY A 1 86 ? 12.586 2.892 -5.249 1.00 98.62 86 GLY A C 1
ATOM 677 O O . GLY A 1 86 ? 12.296 3.902 -4.608 1.00 98.62 86 GLY A O 1
ATOM 678 N N . LEU A 1 87 ? 13.473 2.888 -6.248 1.00 98.69 87 LEU A N 1
ATOM 679 C CA . LEU A 1 87 ? 14.214 4.075 -6.689 1.00 98.69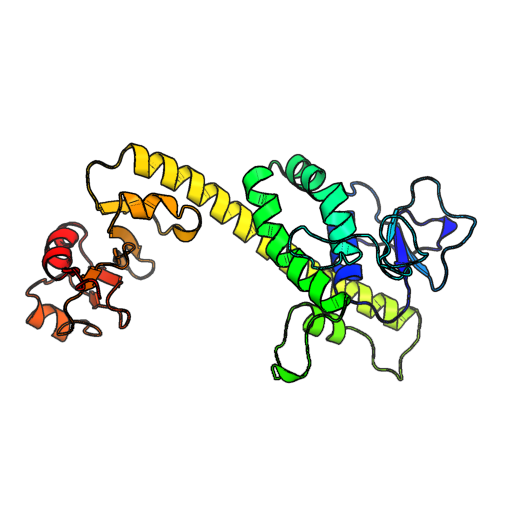 87 LEU A CA 1
ATOM 680 C C . LEU A 1 87 ? 13.274 5.155 -7.224 1.00 98.69 87 LEU A C 1
ATOM 682 O O . LEU A 1 87 ? 13.338 6.309 -6.800 1.00 98.69 87 LEU A O 1
ATOM 686 N N . LEU A 1 88 ? 12.346 4.781 -8.106 1.00 98.81 88 LEU A N 1
ATOM 687 C CA . LEU A 1 88 ? 11.367 5.719 -8.652 1.00 98.81 88 LEU A CA 1
ATOM 688 C C . LEU A 1 88 ? 10.440 6.284 -7.574 1.00 98.81 88 LEU A C 1
ATOM 690 O O . LEU A 1 88 ? 10.144 7.478 -7.591 1.00 98.81 88 LEU A O 1
ATOM 694 N N . TRP A 1 89 ? 9.989 5.464 -6.623 1.00 98.69 89 TRP A N 1
ATOM 695 C CA . TRP A 1 89 ? 9.184 5.944 -5.501 1.00 98.69 89 TRP A CA 1
ATOM 696 C C . TRP A 1 89 ? 9.984 6.872 -4.585 1.00 98.69 89 TRP A C 1
ATOM 698 O O . TRP A 1 89 ? 9.457 7.894 -4.149 1.00 98.69 89 TRP A O 1
ATOM 708 N N . HIS A 1 90 ? 11.259 6.568 -4.338 1.00 98.06 90 HIS A N 1
ATOM 709 C CA . HIS A 1 90 ? 12.144 7.438 -3.570 1.00 98.06 90 HIS A CA 1
ATOM 710 C C . HIS A 1 90 ? 12.284 8.823 -4.222 1.00 98.06 90 HIS A C 1
ATOM 712 O O . HIS A 1 90 ? 12.189 9.836 -3.532 1.00 98.06 90 HIS A O 1
ATOM 718 N N . THR A 1 91 ? 12.430 8.876 -5.548 1.00 98.25 91 THR A N 1
ATOM 719 C CA . THR A 1 91 ? 12.585 10.134 -6.295 1.00 98.25 91 THR A CA 1
ATOM 720 C C . THR A 1 91 ? 11.266 10.890 -6.488 1.00 98.25 91 THR A C 1
ATOM 722 O O . THR A 1 91 ? 11.233 12.114 -6.365 1.00 98.25 91 THR A O 1
ATOM 725 N N . TYR A 1 92 ? 10.161 10.194 -6.779 1.00 98.62 92 TYR A N 1
ATOM 726 C CA . TYR A 1 92 ? 8.902 10.820 -7.206 1.00 98.62 92 TYR A CA 1
ATOM 727 C C . TYR A 1 92 ? 7.735 10.688 -6.215 1.00 98.62 92 TYR A C 1
ATOM 729 O O . TYR A 1 92 ? 6.647 11.205 -6.484 1.00 98.62 92 TYR A O 1
ATOM 737 N N . GLY A 1 93 ? 7.916 10.039 -5.062 1.00 98.38 93 GLY A N 1
ATOM 738 C CA . GLY A 1 93 ? 6.850 9.819 -4.078 1.00 98.38 93 GLY A CA 1
ATOM 739 C C . GLY A 1 93 ? 6.258 11.114 -3.514 1.00 98.38 93 GLY A C 1
ATOM 740 O O . GLY A 1 93 ? 5.037 11.246 -3.389 1.00 98.38 93 GLY A O 1
ATOM 741 N N . GLU A 1 94 ? 7.094 12.126 -3.259 1.00 98.44 94 GLU A N 1
ATOM 742 C CA . GLU A 1 94 ? 6.616 13.461 -2.875 1.00 98.44 94 GLU A CA 1
ATOM 743 C C . GLU A 1 94 ? 5.848 14.143 -4.010 1.00 98.44 94 GLU A C 1
ATOM 745 O O . GLU A 1 94 ? 4.784 14.718 -3.774 1.00 98.44 94 GLU A O 1
ATOM 750 N N . THR A 1 95 ? 6.335 14.040 -5.250 1.00 98.56 95 THR A N 1
ATOM 751 C CA . THR A 1 95 ? 5.641 14.573 -6.433 1.00 98.56 95 THR A CA 1
ATOM 752 C C . THR A 1 95 ? 4.270 13.922 -6.612 1.00 98.56 95 THR A C 1
ATOM 754 O O . THR A 1 95 ? 3.295 14.614 -6.909 1.00 98.56 95 THR A O 1
ATOM 757 N N . TYR A 1 96 ? 4.163 12.612 -6.374 1.00 98.56 96 TYR A N 1
ATOM 758 C CA . TYR A 1 96 ? 2.887 11.902 -6.377 1.00 98.56 96 TYR A CA 1
ATOM 759 C C . TYR A 1 96 ? 1.943 12.472 -5.314 1.00 98.56 96 TYR A C 1
ATOM 761 O O . TYR A 1 96 ? 0.814 12.856 -5.630 1.00 98.56 96 TYR A O 1
ATOM 769 N N . CYS A 1 97 ? 2.412 12.610 -4.071 1.00 98.44 97 CYS A N 1
ATOM 770 C CA . CYS A 1 97 ? 1.602 13.173 -2.992 1.00 98.44 97 CYS A CA 1
ATOM 771 C C . CYS A 1 97 ? 1.135 14.600 -3.314 1.00 98.44 97 CYS A C 1
ATOM 773 O O . CYS A 1 97 ? -0.035 14.917 -3.111 1.00 98.44 97 CYS A O 1
ATOM 775 N N . GLN A 1 98 ? 2.005 15.441 -3.879 1.00 98.31 98 GLN A N 1
ATOM 776 C CA . GLN A 1 98 ? 1.656 16.798 -4.309 1.00 98.31 98 GLN A CA 1
ATOM 777 C C . GLN A 1 98 ? 0.583 16.791 -5.406 1.00 98.31 9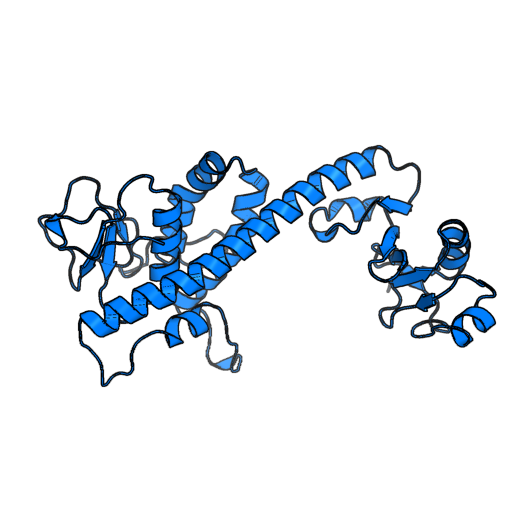8 GLN A C 1
ATOM 779 O O . GLN A 1 98 ? -0.429 17.481 -5.271 1.00 98.31 98 GLN A O 1
ATOM 784 N N . LYS A 1 99 ? 0.757 15.978 -6.461 1.00 97.94 99 LYS A N 1
ATOM 785 C CA . LYS A 1 99 ? -0.197 15.869 -7.580 1.00 97.94 99 LYS A CA 1
ATOM 786 C C . LYS A 1 99 ? -1.601 15.493 -7.101 1.00 97.94 99 LYS A C 1
ATOM 788 O O . LYS A 1 99 ? -2.581 16.050 -7.590 1.00 97.94 99 LYS A O 1
ATOM 793 N N . TYR A 1 100 ? -1.695 14.584 -6.131 1.00 97.19 100 TYR A N 1
ATOM 794 C CA . TYR A 1 100 ? -2.965 14.078 -5.602 1.00 97.19 100 TYR A CA 1
ATOM 795 C C . TYR A 1 100 ? -3.405 14.740 -4.284 1.00 97.19 100 TYR A C 1
ATOM 797 O O . TYR A 1 100 ? -4.366 14.285 -3.667 1.00 97.19 100 TYR A O 1
ATOM 805 N N . SER A 1 101 ? -2.749 15.832 -3.863 1.00 97.12 101 SER A N 1
ATOM 806 C CA . SER A 1 101 ? -3.064 16.576 -2.627 1.00 97.12 101 SER A CA 1
ATOM 807 C C . SER A 1 101 ? -3.104 15.699 -1.363 1.00 97.12 101 SER A C 1
ATOM 809 O O . SER A 1 101 ? -3.975 15.852 -0.506 1.00 97.12 101 SER A O 1
ATOM 811 N N . MET A 1 102 ? -2.168 14.759 -1.254 1.00 96.50 102 MET A N 1
ATOM 812 C CA . MET A 1 102 ? -2.035 13.840 -0.123 1.00 96.50 102 MET A CA 1
ATOM 813 C C . MET A 1 102 ? -1.046 14.381 0.916 1.00 96.50 102 MET A C 1
ATOM 815 O O . MET A 1 102 ? -0.072 15.052 0.578 1.00 96.50 102 MET A O 1
ATOM 819 N N . ASP A 1 103 ? -1.257 14.043 2.191 1.00 95.88 103 ASP A N 1
ATOM 820 C CA . ASP A 1 103 ? -0.281 14.316 3.250 1.00 95.88 103 ASP A CA 1
ATOM 821 C C . ASP A 1 103 ? 0.939 13.403 3.067 1.00 95.88 103 ASP A C 1
ATOM 823 O O . ASP A 1 103 ? 0.888 12.214 3.394 1.00 95.88 103 ASP A O 1
ATOM 827 N N . ALA A 1 104 ? 2.031 13.952 2.530 1.00 97.25 104 ALA A N 1
ATOM 828 C CA . ALA A 1 104 ? 3.265 13.214 2.268 1.00 97.25 104 ALA A CA 1
ATOM 829 C C . ALA A 1 104 ? 3.876 12.613 3.546 1.00 97.25 104 ALA A C 1
ATOM 831 O O . ALA A 1 104 ? 4.391 11.496 3.507 1.00 97.25 104 ALA A O 1
ATOM 832 N N . SER A 1 105 ? 3.749 13.299 4.691 1.00 95.38 105 SER A N 1
ATOM 833 C CA . SER A 1 105 ? 4.320 12.852 5.970 1.00 95.38 105 SER A CA 1
ATOM 834 C C . SER A 1 105 ? 3.656 11.582 6.509 1.00 95.38 105 SER A C 1
ATOM 836 O O . SER A 1 105 ? 4.278 10.812 7.240 1.00 95.38 105 SER A O 1
ATOM 838 N N . PHE A 1 106 ? 2.400 11.345 6.123 1.00 94.81 106 PHE A N 1
ATOM 839 C CA . PHE A 1 106 ? 1.671 10.120 6.431 1.00 94.81 106 PHE A CA 1
ATOM 840 C C . PHE A 1 106 ? 1.749 9.104 5.287 1.00 94.81 106 PHE A C 1
ATOM 842 O O . PHE A 1 106 ? 1.909 7.909 5.520 1.00 94.81 106 PHE A O 1
ATOM 849 N N . THR A 1 107 ? 1.629 9.573 4.045 1.00 97.12 107 THR A N 1
ATOM 850 C CA . THR A 1 107 ? 1.475 8.716 2.866 1.00 97.12 107 THR A CA 1
ATOM 851 C C . THR A 1 107 ? 2.755 7.972 2.527 1.00 97.12 107 THR A C 1
ATOM 853 O O . THR A 1 107 ? 2.695 6.764 2.308 1.00 97.12 107 THR A O 1
ATOM 856 N N . ILE A 1 108 ? 3.901 8.660 2.509 1.00 97.62 108 ILE A N 1
ATOM 857 C CA . ILE A 1 108 ? 5.174 8.056 2.095 1.00 97.62 108 ILE A CA 1
ATOM 858 C C . ILE A 1 108 ? 5.560 6.896 3.019 1.00 97.62 108 ILE A C 1
ATOM 860 O O . ILE A 1 108 ? 5.705 5.792 2.499 1.00 97.62 108 ILE A O 1
ATOM 864 N N . PRO A 1 109 ? 5.601 7.051 4.360 1.00 95.75 109 PRO A N 1
ATOM 865 C CA . PRO A 1 109 ? 5.959 5.937 5.240 1.00 95.75 109 PRO A CA 1
ATOM 866 C C . PRO A 1 109 ? 4.975 4.761 5.184 1.00 95.75 109 PRO A C 1
ATOM 868 O O . PRO A 1 109 ? 5.358 3.609 5.377 1.00 95.75 109 PRO A O 1
ATOM 871 N N . GLU A 1 110 ? 3.687 5.027 4.945 1.00 95.75 110 GLU A N 1
ATOM 872 C CA . GLU A 1 110 ? 2.678 3.971 4.833 1.00 95.75 110 GLU A CA 1
ATOM 873 C C . GLU A 1 110 ? 2.778 3.218 3.501 1.00 95.75 110 GLU A C 1
ATOM 875 O O . GLU A 1 110 ? 2.596 1.997 3.484 1.00 95.75 110 GLU A O 1
ATOM 880 N N . PHE A 1 111 ? 3.067 3.921 2.402 1.00 97.94 111 PHE A N 1
ATOM 881 C CA . PHE A 1 111 ? 3.245 3.313 1.086 1.00 97.94 111 PHE A CA 1
ATOM 882 C C . PHE A 1 111 ? 4.607 2.626 0.953 1.00 97.94 111 PHE A 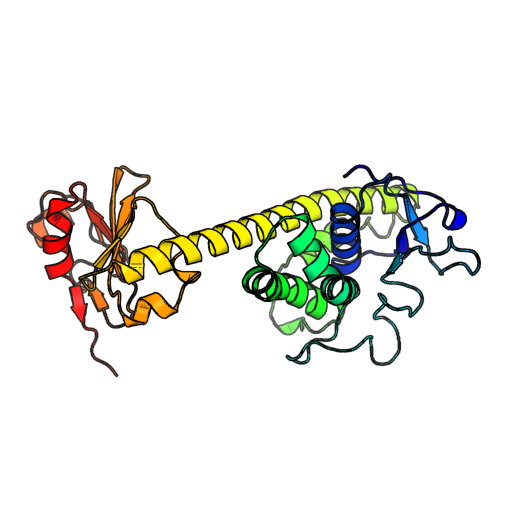C 1
ATOM 884 O O . PHE A 1 111 ? 4.680 1.566 0.338 1.00 97.94 111 PHE A O 1
ATOM 891 N N . ASP A 1 112 ? 5.651 3.131 1.617 1.00 97.00 112 ASP A N 1
ATOM 892 C CA . ASP A 1 112 ? 6.979 2.507 1.662 1.00 97.00 112 ASP A CA 1
ATOM 893 C C . ASP A 1 112 ? 6.909 1.044 2.090 1.00 97.00 112 ASP A C 1
ATOM 895 O O . ASP A 1 112 ? 7.600 0.217 1.518 1.00 97.00 112 ASP A O 1
ATOM 899 N N . ARG A 1 113 ? 6.007 0.675 3.006 1.00 94.69 113 ARG A N 1
ATOM 900 C CA . ARG A 1 113 ? 5.817 -0.728 3.416 1.00 94.69 113 ARG A CA 1
ATOM 901 C C . ARG A 1 113 ? 5.407 -1.648 2.263 1.00 94.69 113 ARG A C 1
ATOM 903 O O . ARG A 1 113 ? 5.708 -2.838 2.292 1.00 94.69 113 ARG A O 1
ATOM 910 N N . PHE A 1 114 ? 4.650 -1.124 1.300 1.00 97.25 114 PHE A N 1
ATOM 911 C CA . PHE A 1 114 ? 4.251 -1.853 0.099 1.00 97.25 114 PHE A CA 1
ATOM 912 C C . PHE A 1 114 ? 5.423 -1.956 -0.882 1.00 97.25 114 PHE A C 1
ATOM 914 O O . PHE A 1 114 ? 5.713 -3.048 -1.367 1.00 97.25 114 PHE A O 1
ATOM 921 N N . VAL A 1 115 ? 6.129 -0.844 -1.106 1.00 98.12 115 VAL A N 1
ATOM 922 C CA . VAL A 1 115 ? 7.297 -0.777 -1.998 1.00 98.12 115 VAL A CA 1
ATOM 923 C C . VAL A 1 115 ? 8.449 -1.650 -1.480 1.00 98.12 115 VAL A C 1
ATOM 925 O O . VAL A 1 115 ? 9.007 -2.433 -2.236 1.00 98.12 115 VAL A O 1
ATOM 928 N N . GLU A 1 116 ? 8.725 -1.619 -0.175 1.00 96.19 116 GLU A N 1
ATOM 929 C CA . GLU A 1 116 ? 9.726 -2.444 0.519 1.00 96.19 116 GLU A CA 1
ATOM 930 C C . GLU A 1 116 ? 9.534 -3.942 0.285 1.00 96.19 116 GLU A C 1
ATOM 932 O O . GLU A 1 116 ? 10.506 -4.682 0.142 1.00 96.19 116 GLU A O 1
ATOM 937 N N . GLY A 1 117 ? 8.280 -4.400 0.253 1.00 95.06 117 GLY A N 1
ATOM 938 C CA . GLY A 1 117 ? 7.969 -5.800 -0.021 1.00 95.06 117 GLY A CA 1
ATOM 939 C C . GLY A 1 117 ? 8.341 -6.215 -1.445 1.00 95.06 117 GLY A C 1
ATOM 940 O O . GLY A 1 117 ? 8.768 -7.350 -1.649 1.00 95.06 117 GLY A O 1
ATOM 941 N N . ILE A 1 118 ? 8.204 -5.298 -2.407 1.00 97.31 118 ILE A N 1
ATOM 942 C CA . ILE A 1 118 ? 8.602 -5.506 -3.803 1.00 97.31 118 ILE A CA 1
ATOM 943 C C . ILE A 1 118 ? 10.128 -5.446 -3.917 1.00 97.31 118 ILE A C 1
ATOM 945 O O . ILE A 1 118 ? 10.715 -6.391 -4.434 1.00 97.31 118 ILE A O 1
ATOM 949 N N . ASP A 1 119 ? 10.760 -4.423 -3.334 1.00 97.50 119 ASP A N 1
ATOM 950 C CA . ASP A 1 119 ? 12.218 -4.254 -3.309 1.00 97.50 119 ASP A CA 1
ATOM 951 C C . ASP A 1 119 ? 12.931 -5.499 -2.765 1.00 97.50 119 ASP A C 1
ATOM 953 O O . ASP A 1 119 ? 13.860 -6.024 -3.378 1.00 97.50 119 ASP A O 1
ATOM 957 N N . ALA A 1 120 ? 12.473 -6.016 -1.622 1.00 94.88 120 ALA A N 1
ATOM 958 C CA . ALA A 1 120 ? 13.060 -7.202 -1.013 1.00 94.88 120 ALA A CA 1
ATOM 959 C C . ALA A 1 120 ? 12.858 -8.468 -1.860 1.00 94.88 120 ALA A C 1
ATOM 961 O O . ALA A 1 120 ? 13.704 -9.363 -1.834 1.00 94.88 120 ALA A O 1
ATOM 962 N N . TYR A 1 121 ? 11.738 -8.568 -2.582 1.00 94.06 121 TYR A N 1
ATOM 963 C CA . TYR A 1 121 ? 11.463 -9.715 -3.443 1.00 94.06 121 TYR A CA 1
ATOM 964 C C . TYR A 1 121 ? 12.370 -9.720 -4.660 1.00 94.06 121 TYR A C 1
ATOM 966 O O . TYR A 1 121 ? 12.979 -10.750 -4.950 1.00 94.06 121 TYR A O 1
ATOM 974 N N . ASP A 1 122 ? 12.494 -8.571 -5.313 1.00 94.38 122 ASP A N 1
ATOM 975 C CA . ASP A 1 122 ? 13.274 -8.450 -6.535 1.00 94.38 122 ASP A CA 1
ATOM 976 C C . ASP A 1 122 ? 14.775 -8.625 -6.288 1.00 94.38 122 ASP A C 1
ATOM 978 O O . ASP A 1 122 ? 15.465 -9.370 -6.978 1.00 94.38 122 ASP A O 1
ATOM 982 N N . ASN A 1 123 ? 15.256 -8.103 -5.157 1.00 93.94 123 ASN A N 1
ATOM 983 C CA . ASN A 1 123 ? 16.630 -8.312 -4.701 1.00 93.94 123 ASN A CA 1
ATOM 984 C C . ASN A 1 123 ? 16.876 -9.698 -4.060 1.00 93.94 123 ASN A C 1
ATOM 986 O O . ASN A 1 123 ? 17.919 -9.927 -3.444 1.00 93.94 123 ASN A O 1
ATOM 990 N N . GLY A 1 124 ? 15.928 -10.638 -4.162 1.00 90.44 124 GLY A N 1
ATOM 991 C CA . GLY A 1 124 ? 16.121 -12.033 -3.757 1.00 90.44 124 GLY A CA 1
ATOM 992 C C . GLY A 1 124 ? 16.250 -12.274 -2.247 1.00 90.44 124 GLY A C 1
ATOM 993 O O . GLY A 1 124 ? 16.750 -13.324 -1.839 1.00 90.44 124 GLY A O 1
ATOM 994 N N . LEU A 1 125 ? 15.793 -11.345 -1.399 1.00 88.69 125 LEU A N 1
ATOM 995 C CA . LEU A 1 125 ? 15.891 -11.460 0.065 1.00 88.69 125 LEU A CA 1
ATOM 996 C C . LEU A 1 125 ? 14.879 -12.441 0.680 1.00 88.69 125 LEU A C 1
ATOM 998 O O . LEU A 1 125 ? 14.970 -12.771 1.864 1.00 88.69 125 LEU A O 1
ATOM 1002 N N . PHE A 1 126 ? 13.911 -12.935 -0.095 1.00 76.31 126 PHE A N 1
ATOM 1003 C CA . PHE A 1 126 ? 12.986 -13.968 0.368 1.00 76.31 126 PHE A CA 1
ATOM 1004 C C . PHE A 1 126 ? 13.592 -15.363 0.185 1.00 76.31 126 PHE A C 1
ATOM 1006 O O . PHE A 1 126 ? 13.776 -15.855 -0.929 1.00 76.31 126 PHE A O 1
ATOM 1013 N N . HIS A 1 127 ? 13.868 -16.036 1.301 1.00 65.25 127 HIS A N 1
ATOM 1014 C CA . HIS A 1 127 ? 14.384 -17.401 1.291 1.00 65.25 127 HIS A CA 1
ATOM 1015 C C . HIS A 1 127 ? 13.270 -18.424 1.040 1.00 65.25 127 HIS A C 1
ATOM 1017 O O . HIS A 1 127 ? 12.227 -18.409 1.696 1.00 65.25 127 HIS A O 1
ATOM 1023 N N . LYS A 1 128 ? 13.534 -19.378 0.137 1.00 58.44 128 LYS A N 1
ATOM 1024 C CA . LYS A 1 128 ? 12.626 -20.487 -0.221 1.00 58.44 128 LYS A CA 1
ATOM 1025 C C . LYS A 1 128 ? 12.256 -21.397 0.963 1.00 58.44 128 LYS A C 1
ATOM 1027 O O . LYS A 1 128 ? 11.287 -22.147 0.873 1.00 58.44 128 LYS A O 1
ATOM 1032 N N . ASP A 1 129 ? 12.979 -21.296 2.077 1.00 64.00 129 ASP A N 1
ATOM 1033 C CA . ASP A 1 129 ? 12.798 -22.126 3.273 1.00 64.00 129 ASP A CA 1
ATOM 1034 C C . ASP A 1 129 ? 11.604 -21.699 4.151 1.00 64.00 129 ASP A C 1
ATOM 1036 O O . ASP A 1 129 ? 11.251 -22.399 5.097 1.00 64.00 129 ASP A O 1
ATOM 1040 N N . GLN A 1 130 ? 10.942 -20.576 3.843 1.00 64.81 130 GLN A N 1
ATOM 1041 C CA . GLN A 1 130 ? 9.783 -20.071 4.600 1.00 64.81 130 GLN A CA 1
ATOM 1042 C C . GLN A 1 130 ? 8.439 -20.714 4.195 1.00 64.81 130 GLN A C 1
ATOM 1044 O O . GLN A 1 130 ? 7.380 -20.309 4.679 1.00 64.81 130 GLN A O 1
ATOM 1049 N N . GLY A 1 131 ? 8.465 -21.735 3.333 1.00 65.69 131 GLY A N 1
ATOM 1050 C CA . GLY A 1 131 ? 7.266 -22.350 2.760 1.00 65.69 131 GLY A CA 1
ATOM 1051 C C . GLY A 1 131 ? 6.652 -21.517 1.623 1.00 65.69 131 GLY A C 1
ATOM 1052 O O . GLY A 1 131 ? 7.190 -20.472 1.253 1.00 65.69 131 GLY A O 1
ATOM 1053 N N . PRO A 1 132 ? 5.537 -21.972 1.017 1.00 72.88 132 PRO A N 1
ATOM 1054 C CA . PRO A 1 132 ? 4.935 -21.314 -0.141 1.00 72.88 132 PRO A CA 1
ATOM 1055 C C . PRO A 1 132 ? 4.157 -20.059 0.280 1.00 72.88 132 PRO A C 1
ATOM 1057 O O . PRO A 1 132 ? 2.930 -20.071 0.379 1.00 72.88 132 PRO A O 1
ATOM 1060 N N . ILE A 1 133 ? 4.869 -18.964 0.532 1.00 79.94 133 ILE A N 1
ATOM 1061 C CA . ILE A 1 133 ? 4.260 -17.649 0.735 1.00 79.94 133 ILE A CA 1
ATOM 1062 C C . ILE A 1 133 ? 4.034 -17.022 -0.643 1.00 79.94 133 ILE A C 1
ATOM 1064 O O . ILE A 1 133 ? 4.986 -16.762 -1.370 1.00 79.94 133 ILE A O 1
ATOM 1068 N N . GLN A 1 134 ? 2.769 -16.803 -1.005 1.00 85.31 134 GLN A N 1
ATOM 1069 C CA . GLN A 1 134 ? 2.384 -16.063 -2.211 1.00 85.31 134 GLN A CA 1
ATOM 1070 C C . GLN A 1 134 ? 2.264 -14.570 -1.882 1.00 85.31 134 GLN A C 1
ATOM 1072 O O . GLN A 1 134 ? 1.584 -14.200 -0.923 1.00 85.31 134 GLN A O 1
ATOM 1077 N N . ASN A 1 135 ? 2.900 -13.714 -2.680 1.00 90.88 135 ASN A N 1
ATOM 1078 C CA . ASN A 1 135 ? 2.835 -12.256 -2.577 1.00 90.88 135 ASN A CA 1
ATOM 1079 C C . ASN A 1 135 ? 2.485 -11.605 -3.931 1.00 90.88 135 ASN A C 1
ATOM 1081 O O . ASN A 1 135 ? 2.293 -12.291 -4.936 1.00 90.88 135 ASN A O 1
ATOM 1085 N N . VAL A 1 136 ? 2.385 -10.270 -3.962 1.00 95.75 136 VAL A N 1
ATOM 1086 C CA . VAL A 1 136 ? 2.031 -9.538 -5.190 1.00 95.75 136 VAL A CA 1
ATOM 1087 C C . VAL A 1 136 ? 3.029 -9.785 -6.324 1.00 95.75 136 VAL A C 1
ATOM 1089 O O . VAL A 1 136 ? 2.601 -9.948 -7.462 1.00 95.75 136 VAL A O 1
ATOM 1092 N N . SER A 1 137 ? 4.323 -9.908 -6.023 1.00 95.81 137 SER A N 1
ATOM 1093 C CA . SER A 1 137 ? 5.358 -10.219 -7.009 1.00 95.81 137 SER A CA 1
ATOM 1094 C C . SER A 1 137 ? 5.193 -11.614 -7.600 1.00 95.81 137 SER A C 1
ATOM 1096 O O . SER A 1 137 ? 5.351 -11.786 -8.807 1.00 95.81 137 SER A O 1
ATOM 1098 N N . ASN A 1 138 ? 4.764 -12.602 -6.805 1.00 93.94 138 ASN A N 1
ATOM 1099 C CA . ASN A 1 138 ? 4.373 -13.907 -7.341 1.00 93.94 138 ASN A CA 1
ATOM 1100 C C . ASN A 1 138 ? 3.165 -13.798 -8.278 1.00 93.94 138 ASN A C 1
ATOM 1102 O O . ASN A 1 138 ? 3.190 -14.383 -9.358 1.00 93.94 138 ASN A O 1
ATOM 1106 N N . CYS A 1 139 ? 2.133 -13.039 -7.897 1.00 96.69 139 CYS A N 1
ATOM 1107 C CA . CYS A 1 139 ? 0.949 -12.834 -8.734 1.00 96.69 139 CYS A CA 1
ATOM 1108 C C . CYS A 1 139 ? 1.292 -12.135 -10.058 1.00 96.69 139 CYS A C 1
ATOM 1110 O O . CYS A 1 139 ? 0.785 -12.543 -11.097 1.00 96.69 139 CYS A O 1
ATOM 1112 N N . ILE A 1 140 ? 2.170 -11.125 -10.042 1.00 98.25 140 ILE A N 1
ATOM 1113 C CA . ILE A 1 140 ? 2.670 -10.469 -11.260 1.00 98.25 140 ILE A CA 1
ATOM 1114 C C . ILE A 1 140 ? 3.454 -11.454 -12.123 1.00 98.25 140 ILE A C 1
ATOM 1116 O O . ILE A 1 140 ? 3.207 -11.547 -13.323 1.00 98.25 140 ILE A O 1
ATOM 1120 N N . ALA A 1 141 ? 4.331 -12.257 -11.518 1.00 96.06 141 ALA A N 1
ATOM 1121 C CA . ALA A 1 141 ? 5.122 -13.236 -12.251 1.00 96.06 141 ALA A CA 1
ATOM 1122 C C . ALA A 1 141 ? 4.258 -14.255 -13.021 1.00 96.06 141 ALA A C 1
ATOM 1124 O O . ALA A 1 141 ? 4.718 -14.753 -14.046 1.00 96.06 141 ALA A O 1
ATOM 1125 N N . MET A 1 142 ? 3.024 -14.536 -12.574 1.00 96.50 142 MET A N 1
ATOM 1126 C CA . MET A 1 142 ? 2.068 -15.426 -13.258 1.00 96.50 142 MET A CA 1
ATOM 1127 C C . MET A 1 142 ? 1.497 -14.854 -14.563 1.00 96.50 142 MET A C 1
ATOM 1129 O O . MET A 1 142 ? 0.886 -15.601 -15.323 1.00 96.50 142 MET A O 1
ATOM 1133 N N . PHE A 1 143 ? 1.660 -13.555 -14.826 1.00 97.88 143 PHE A N 1
ATOM 1134 C CA . PHE A 1 143 ? 1.269 -12.962 -16.106 1.00 97.88 143 PHE A CA 1
ATOM 1135 C C . PHE A 1 143 ? 2.315 -13.176 -17.194 1.00 97.88 143 PHE A C 1
ATOM 1137 O O . PHE A 1 143 ? 1.954 -13.069 -18.362 1.00 97.88 143 PHE A O 1
ATOM 1144 N N . ASN A 1 144 ? 3.574 -13.464 -16.839 1.00 97.50 144 ASN A N 1
ATOM 1145 C CA . ASN A 1 144 ? 4.594 -13.762 -17.841 1.00 97.50 144 ASN A CA 1
ATOM 1146 C C . ASN A 1 144 ? 4.131 -14.940 -18.713 1.00 97.50 144 ASN A C 1
ATOM 1148 O O . ASN A 1 144 ? 3.581 -15.909 -18.173 1.00 97.50 144 ASN A O 1
ATOM 1152 N N . PRO A 1 145 ? 4.347 -14.872 -20.037 1.00 95.69 145 PRO A N 1
ATOM 1153 C CA . PRO A 1 145 ? 3.967 -15.957 -20.925 1.00 95.69 145 PRO A CA 1
ATOM 1154 C C . PRO A 1 145 ? 4.722 -17.249 -20.570 1.00 95.69 145 PRO A C 1
ATOM 1156 O O . PRO A 1 145 ? 5.773 -17.209 -19.913 1.00 95.69 145 PRO A O 1
ATOM 1159 N N . PRO A 1 146 ? 4.183 -18.414 -20.967 1.00 92.94 146 PRO A N 1
ATOM 1160 C CA . PRO A 1 146 ? 4.903 -19.670 -20.834 1.00 92.94 146 PRO A CA 1
ATOM 1161 C C . PRO A 1 146 ? 6.205 -19.625 -21.653 1.00 92.94 146 PRO A C 1
ATOM 1163 O O . PRO A 1 146 ? 6.325 -18.864 -22.610 1.00 92.94 146 PRO A O 1
ATOM 1166 N N . TRP A 1 147 ? 7.196 -20.434 -21.275 1.00 90.25 147 TRP A N 1
ATOM 1167 C CA . TRP A 1 147 ? 8.533 -20.394 -21.887 1.00 90.25 147 TRP A CA 1
ATOM 1168 C C . TRP A 1 147 ? 8.525 -20.770 -23.378 1.00 90.25 147 TRP A C 1
ATOM 1170 O O . TRP A 1 147 ? 9.462 -20.445 -24.096 1.00 90.25 147 TRP A O 1
ATOM 1180 N N . GLU A 1 148 ? 7.477 -21.447 -23.853 1.00 91.62 148 GLU A N 1
ATOM 1181 C CA . GLU A 1 148 ? 7.286 -21.758 -25.268 1.00 91.62 148 GLU A CA 1
ATOM 1182 C C . GLU A 1 148 ? 6.820 -20.548 -26.107 1.00 91.62 148 GLU A C 1
ATOM 1184 O O . GLU A 1 148 ? 6.838 -20.620 -27.336 1.00 91.62 148 GLU A O 1
ATOM 1189 N N . GLU A 1 149 ? 6.381 -19.453 -25.475 1.00 89.12 149 GLU A N 1
ATOM 1190 C CA . GLU A 1 149 ? 5.755 -18.301 -26.129 1.00 89.12 149 GLU A CA 1
ATOM 1191 C C . GLU A 1 149 ? 6.553 -17.007 -25.894 1.00 89.12 149 GLU A C 1
ATOM 1193 O O . GLU A 1 149 ? 6.251 -16.193 -25.025 1.00 89.12 149 GLU A O 1
ATOM 1198 N N . GLU A 1 150 ? 7.581 -16.798 -26.718 1.00 82.56 150 GLU A N 1
ATOM 1199 C CA . GLU A 1 150 ? 8.515 -15.664 -26.596 1.00 82.56 150 GLU A CA 1
ATOM 1200 C C . GLU A 1 150 ? 8.271 -14.549 -27.629 1.00 82.56 150 GLU A C 1
ATOM 1202 O O . GLU A 1 150 ? 9.123 -13.684 -27.834 1.00 82.56 150 GLU A O 1
ATOM 1207 N N . SER A 1 151 ? 7.129 -14.559 -28.327 1.00 92.44 151 SER A N 1
ATOM 1208 C CA . SER A 1 151 ? 6.846 -13.507 -29.311 1.00 92.44 151 SER A CA 1
ATOM 1209 C C . SER A 1 151 ? 6.727 -12.138 -28.635 1.00 92.44 151 SER A C 1
ATOM 1211 O O . SER A 1 151 ? 6.164 -12.018 -27.544 1.00 92.44 151 SER A O 1
ATOM 1213 N N . GLU A 1 152 ? 7.236 -11.096 -29.294 1.00 91.12 152 GLU A N 1
ATOM 1214 C CA . GLU A 1 152 ? 7.181 -9.727 -28.773 1.00 91.12 152 GLU A CA 1
ATOM 1215 C C . GLU A 1 152 ? 5.738 -9.318 -28.437 1.00 91.12 152 GLU A C 1
ATOM 1217 O O . GLU A 1 152 ? 5.490 -8.823 -27.337 1.00 91.12 152 GLU A O 1
ATOM 1222 N N . ASP A 1 153 ? 4.783 -9.635 -29.317 1.00 93.12 153 ASP A N 1
ATOM 1223 C CA . ASP A 1 153 ? 3.353 -9.386 -29.107 1.00 93.12 153 ASP A CA 1
ATOM 1224 C C . ASP A 1 153 ? 2.828 -10.085 -27.843 1.00 93.12 153 ASP A C 1
ATOM 1226 O O . ASP A 1 153 ? 2.244 -9.429 -26.983 1.00 93.12 153 ASP A O 1
ATOM 1230 N N . ALA A 1 154 ? 3.105 -11.382 -27.661 1.00 93.50 154 ALA A N 1
ATOM 1231 C CA . ALA A 1 154 ? 2.653 -12.119 -26.478 1.00 93.50 154 ALA A CA 1
ATOM 1232 C C . ALA A 1 154 ? 3.239 -11.554 -25.174 1.00 93.50 154 ALA A C 1
ATOM 1234 O O . ALA A 1 154 ? 2.523 -11.405 -24.180 1.00 93.50 154 ALA A O 1
ATOM 1235 N N . THR A 1 155 ? 4.529 -11.200 -25.166 1.00 94.94 155 THR A N 1
ATOM 1236 C CA . THR A 1 155 ? 5.163 -10.602 -23.979 1.00 94.94 155 THR A CA 1
ATOM 1237 C C . THR A 1 155 ? 4.609 -9.208 -23.678 1.00 94.94 155 THR A C 1
ATOM 1239 O O . THR A 1 155 ? 4.412 -8.875 -22.509 1.00 94.94 155 THR A O 1
ATOM 1242 N N . ASN A 1 156 ? 4.330 -8.397 -24.704 1.00 96.38 156 ASN A N 1
ATOM 1243 C CA . ASN A 1 156 ? 3.758 -7.062 -24.550 1.00 96.38 156 ASN A CA 1
ATOM 1244 C C . ASN A 1 156 ? 2.305 -7.133 -24.068 1.00 96.38 156 ASN A C 1
ATOM 1246 O O . ASN A 1 156 ? 1.947 -6.433 -23.123 1.00 96.38 156 ASN A O 1
ATOM 1250 N N . ASP A 1 157 ? 1.490 -8.024 -24.629 1.00 95.88 157 ASP A N 1
ATOM 1251 C CA . ASP A 1 157 ? 0.113 -8.248 -24.186 1.00 95.88 157 ASP A CA 1
ATOM 1252 C C . ASP A 1 157 ? 0.062 -8.729 -22.728 1.00 95.88 157 ASP A C 1
ATOM 1254 O O . ASP A 1 157 ? -0.741 -8.242 -21.923 1.00 95.88 157 ASP A O 1
ATOM 1258 N N . ALA A 1 158 ? 0.955 -9.650 -22.353 1.00 97.38 158 ALA A N 1
ATOM 1259 C CA . ALA A 1 158 ? 1.138 -10.092 -20.974 1.00 97.38 158 ALA A CA 1
ATOM 1260 C C . ALA A 1 158 ? 1.515 -8.933 -20.038 1.00 97.38 158 ALA A C 1
ATOM 1262 O O . ALA A 1 158 ? 0.906 -8.781 -18.973 1.00 97.38 158 ALA A O 1
ATOM 1263 N N . PHE A 1 159 ? 2.462 -8.087 -20.453 1.00 98.25 159 PHE A N 1
ATOM 1264 C CA . PHE A 1 159 ? 2.892 -6.907 -19.705 1.00 98.25 159 PHE A CA 1
ATOM 1265 C C . PHE A 1 159 ? 1.723 -5.937 -19.483 1.00 98.25 159 PHE A C 1
ATOM 1267 O O . PHE A 1 159 ? 1.430 -5.572 -18.346 1.00 98.25 159 PHE A O 1
ATOM 1274 N N . ILE A 1 160 ? 0.971 -5.587 -20.534 1.00 98.06 160 ILE A N 1
ATOM 1275 C CA . ILE A 1 160 ? -0.200 -4.698 -20.436 1.00 98.06 160 ILE A CA 1
ATOM 1276 C C . ILE A 1 160 ? -1.278 -5.276 -19.503 1.00 98.06 160 ILE A C 1
ATOM 1278 O O . ILE A 1 160 ? -1.870 -4.545 -18.701 1.00 98.06 160 ILE A O 1
ATOM 1282 N N . ARG A 1 161 ? -1.517 -6.593 -19.542 1.00 98.12 161 ARG A N 1
ATOM 1283 C CA . ARG A 1 161 ? -2.442 -7.258 -18.609 1.00 98.12 161 ARG A CA 1
ATOM 1284 C C . ARG A 1 161 ? -1.956 -7.192 -17.160 1.00 98.12 161 ARG A C 1
ATOM 1286 O O . ARG A 1 161 ? -2.769 -6.926 -16.272 1.00 98.12 161 ARG A O 1
ATOM 1293 N N . ALA A 1 162 ? -0.662 -7.407 -16.924 1.00 98.62 162 ALA A N 1
ATOM 1294 C CA . ALA A 1 162 ? -0.057 -7.298 -15.598 1.00 98.62 162 ALA A CA 1
ATOM 1295 C C . ALA A 1 162 ? -0.166 -5.869 -15.047 1.00 98.62 162 ALA A C 1
ATOM 1297 O O . ALA A 1 162 ? -0.540 -5.689 -13.887 1.00 98.62 162 ALA A O 1
ATOM 1298 N N . LEU A 1 163 ? 0.054 -4.855 -15.894 1.00 98.62 163 LEU A N 1
ATOM 1299 C CA . LEU A 1 163 ? -0.153 -3.452 -15.538 1.00 98.62 163 LEU A CA 1
ATOM 1300 C C . LEU A 1 163 ? -1.593 -3.209 -15.071 1.00 98.62 163 LEU A C 1
ATOM 1302 O O . LEU A 1 163 ? -1.795 -2.631 -14.007 1.00 98.62 163 LEU A O 1
ATOM 1306 N N . GLY A 1 164 ? -2.603 -3.674 -15.815 1.00 98.38 164 GLY A N 1
ATOM 1307 C CA . GLY A 1 164 ? -4.009 -3.498 -15.424 1.00 98.38 164 GLY A CA 1
ATOM 1308 C C . GLY A 1 164 ? -4.332 -4.079 -14.041 1.00 98.38 164 GLY A C 1
ATOM 1309 O O . GLY A 1 164 ? -5.057 -3.467 -13.258 1.00 98.38 164 GLY A O 1
ATOM 1310 N N . PHE A 1 165 ? -3.751 -5.232 -13.703 1.00 98.62 165 PHE A N 1
ATOM 1311 C CA . PHE A 1 165 ? -3.867 -5.822 -12.368 1.00 98.62 165 PHE A CA 1
ATOM 1312 C C . PHE A 1 165 ? -3.133 -4.998 -11.297 1.00 98.62 165 PHE A C 1
ATOM 1314 O O . PHE A 1 165 ? -3.699 -4.715 -10.237 1.00 98.62 165 PHE A O 1
ATOM 1321 N N . ALA A 1 166 ? -1.899 -4.578 -11.574 1.00 98.75 166 ALA A N 1
ATOM 1322 C CA . ALA A 1 166 ? -1.103 -3.767 -10.660 1.00 98.75 166 ALA A CA 1
ATOM 1323 C C . ALA A 1 166 ? -1.733 -2.397 -10.384 1.00 98.75 166 ALA A C 1
ATOM 1325 O O . ALA A 1 166 ? -1.723 -1.953 -9.240 1.00 98.75 166 ALA A O 1
ATOM 1326 N N . GLU A 1 167 ? -2.346 -1.761 -11.386 1.00 98.50 167 GLU A N 1
ATOM 1327 C CA . GLU A 1 167 ? -3.074 -0.498 -11.231 1.00 98.50 167 GLU A CA 1
ATOM 1328 C C . GLU A 1 167 ? -4.191 -0.632 -10.188 1.00 98.50 167 GLU A C 1
ATOM 1330 O O . GLU A 1 167 ? -4.291 0.192 -9.281 1.00 98.50 167 GLU A O 1
ATOM 1335 N N . VAL A 1 168 ? -4.984 -1.709 -10.243 1.00 98.56 168 VAL A N 1
ATOM 1336 C CA . VAL A 1 168 ? -6.047 -1.962 -9.255 1.00 98.56 168 VAL A CA 1
ATOM 1337 C C . VAL A 1 168 ? -5.475 -2.125 -7.845 1.00 98.56 168 VAL A C 1
ATOM 1339 O O . VAL A 1 168 ? -6.057 -1.628 -6.878 1.00 98.56 168 VAL A O 1
ATOM 1342 N N . ILE A 1 169 ? -4.344 -2.817 -7.696 1.00 98.62 169 ILE A N 1
ATOM 1343 C CA . ILE A 1 169 ? -3.689 -2.976 -6.391 1.00 98.62 169 ILE A CA 1
ATOM 1344 C C . ILE A 1 169 ? -3.170 -1.632 -5.887 1.00 98.62 169 ILE A C 1
ATOM 1346 O O . ILE A 1 169 ? -3.462 -1.263 -4.751 1.00 98.62 169 ILE A O 1
ATOM 1350 N N . PHE A 1 170 ? -2.443 -0.901 -6.730 1.00 98.62 170 PHE A N 1
ATOM 1351 C CA . PHE A 1 170 ? -1.865 0.398 -6.408 1.00 98.62 170 PHE A CA 1
ATOM 1352 C C . PHE A 1 170 ? -2.941 1.368 -5.904 1.00 98.62 170 PHE A C 1
ATOM 1354 O O . PHE A 1 170 ? -2.809 1.929 -4.816 1.00 98.62 170 PHE A O 1
ATOM 1361 N N . GLU A 1 171 ? -4.054 1.486 -6.635 1.00 98.12 171 GLU A N 1
ATOM 1362 C CA . GLU A 1 171 ? -5.178 2.350 -6.260 1.00 98.12 171 GLU A CA 1
ATOM 1363 C C . GLU A 1 171 ? -5.829 1.930 -4.940 1.00 98.12 171 GLU A C 1
ATOM 1365 O O . GLU A 1 171 ? -6.135 2.773 -4.100 1.00 98.12 171 GLU A O 1
ATOM 1370 N N . ASN A 1 172 ? -6.000 0.628 -4.698 1.00 98.31 172 ASN A N 1
ATOM 1371 C CA . ASN A 1 172 ? -6.569 0.145 -3.439 1.00 98.31 172 ASN A CA 1
ATOM 1372 C C . ASN A 1 172 ? -5.644 0.399 -2.240 1.00 98.31 172 ASN A C 1
ATOM 1374 O O . ASN A 1 172 ? -6.121 0.760 -1.159 1.00 98.31 172 ASN A O 1
ATOM 1378 N N . VAL A 1 173 ? -4.329 0.232 -2.415 1.00 98.00 173 VAL A N 1
ATOM 1379 C CA . VAL A 1 173 ? -3.344 0.552 -1.373 1.00 98.00 173 VAL A CA 1
ATOM 1380 C C . VAL A 1 173 ? -3.390 2.049 -1.067 1.00 98.00 173 VAL A C 1
ATOM 1382 O O . VAL A 1 173 ? -3.553 2.418 0.100 1.00 98.00 173 VAL A O 1
ATOM 1385 N N . MET A 1 174 ? -3.339 2.902 -2.096 1.00 97.88 174 MET A N 1
ATOM 1386 C CA . MET A 1 174 ? -3.408 4.359 -1.946 1.00 97.88 174 MET A CA 1
ATOM 1387 C C . MET A 1 174 ? -4.722 4.810 -1.301 1.00 97.88 174 MET A C 1
ATOM 1389 O O . MET A 1 174 ? -4.695 5.524 -0.301 1.00 97.88 174 MET A O 1
ATOM 1393 N N . ALA A 1 175 ? -5.872 4.323 -1.773 1.00 97.00 175 ALA A N 1
ATOM 1394 C CA . ALA A 1 175 ? -7.176 4.631 -1.186 1.00 97.00 175 ALA A CA 1
ATOM 1395 C C . ALA A 1 175 ? -7.256 4.215 0.293 1.00 97.00 175 ALA A C 1
ATOM 1397 O O . ALA A 1 175 ? -7.799 4.943 1.131 1.00 97.00 175 ALA A O 1
ATOM 1398 N N . GLY A 1 176 ? -6.674 3.064 0.643 1.00 96.56 176 GLY A N 1
ATOM 1399 C CA . GLY A 1 176 ? -6.555 2.614 2.025 1.00 96.56 176 GLY A CA 1
ATOM 1400 C C . GLY A 1 176 ? -5.702 3.552 2.884 1.00 96.56 176 GLY A C 1
ATOM 1401 O O . GLY A 1 176 ? -6.060 3.813 4.035 1.00 96.56 176 GLY A O 1
ATOM 1402 N N . ILE A 1 177 ? -4.594 4.067 2.347 1.00 96.81 177 ILE A N 1
ATOM 1403 C CA . ILE A 1 177 ? -3.726 5.041 3.026 1.00 96.81 177 ILE A CA 1
ATOM 1404 C C . ILE A 1 177 ? -4.460 6.369 3.217 1.00 96.81 177 ILE A C 1
ATOM 1406 O O . ILE A 1 177 ? -4.535 6.853 4.347 1.00 96.81 177 ILE A O 1
ATOM 1410 N N . THR A 1 178 ? -5.092 6.909 2.171 1.00 95.19 178 THR A N 1
ATOM 1411 C CA . THR A 1 178 ? -5.909 8.132 2.252 1.00 95.19 178 THR A CA 1
ATOM 1412 C C . THR A 1 178 ? -7.008 7.993 3.302 1.00 95.19 178 THR A C 1
ATOM 1414 O O . THR A 1 178 ? -7.189 8.871 4.147 1.00 95.19 178 THR A O 1
ATOM 1417 N N . SER A 1 179 ? -7.709 6.854 3.315 1.00 94.81 179 SER A N 1
ATOM 1418 C CA . SER A 1 179 ? -8.746 6.561 4.308 1.00 94.81 179 SER A CA 1
ATOM 1419 C C . SER A 1 179 ? -8.198 6.577 5.740 1.00 94.81 179 SER A C 1
ATOM 1421 O O . SER A 1 179 ? -8.813 7.173 6.629 1.00 94.81 179 SER A O 1
ATOM 1423 N N . ARG A 1 180 ? -7.021 5.980 5.975 1.00 95.12 180 ARG A N 1
ATOM 1424 C CA . ARG A 1 180 ? -6.355 6.007 7.287 1.00 95.12 180 ARG A CA 1
ATOM 1425 C C . ARG A 1 180 ? -5.885 7.408 7.675 1.00 95.12 180 ARG A C 1
ATOM 1427 O O . ARG A 1 180 ? -6.039 7.776 8.837 1.00 95.12 180 ARG A O 1
ATOM 1434 N N . CYS A 1 181 ? -5.382 8.194 6.727 1.00 94.44 181 CYS A N 1
ATOM 1435 C CA . CYS A 1 181 ? -4.983 9.581 6.959 1.00 94.44 181 CYS A CA 1
ATOM 1436 C C . CYS A 1 181 ? -6.177 10.430 7.425 1.00 94.44 181 CYS A C 1
ATOM 1438 O O . CYS A 1 181 ? -6.111 11.089 8.464 1.00 94.44 181 CYS A O 1
ATOM 1440 N N . HIS A 1 182 ? -7.314 10.338 6.728 1.00 93.12 182 HIS A N 1
ATOM 1441 C CA . HIS A 1 182 ? -8.546 11.027 7.127 1.00 93.12 182 HIS A CA 1
ATOM 1442 C C . HIS A 1 182 ? -9.062 10.542 8.488 1.00 93.12 182 HIS A C 1
ATOM 1444 O O . HIS A 1 182 ? -9.447 11.347 9.337 1.00 93.12 182 HIS A O 1
ATOM 1450 N N . ALA A 1 183 ? -9.036 9.228 8.736 1.00 93.56 183 ALA A N 1
ATOM 1451 C CA . ALA A 1 183 ? -9.417 8.676 10.032 1.00 93.56 183 ALA A CA 1
ATOM 1452 C C . ALA A 1 183 ? -8.537 9.229 11.161 1.00 93.56 183 ALA A C 1
ATOM 1454 O O . ALA A 1 183 ? -9.056 9.594 12.212 1.00 93.56 183 ALA A O 1
ATOM 1455 N N . ARG A 1 184 ? -7.221 9.343 10.945 1.00 92.88 184 ARG A N 1
ATOM 1456 C CA . ARG A 1 184 ? -6.286 9.918 11.919 1.00 92.88 184 ARG A CA 1
ATOM 1457 C C . ARG A 1 184 ? -6.644 11.362 12.273 1.00 92.88 184 ARG A C 1
ATOM 1459 O O . ARG A 1 184 ? -6.647 11.686 13.458 1.00 92.88 184 ARG A O 1
ATOM 1466 N N . GLN A 1 185 ? -6.974 12.198 11.289 1.00 91.50 185 GLN A N 1
ATOM 1467 C CA . GLN A 1 185 ? -7.385 13.590 11.521 1.00 91.50 185 GLN A CA 1
ATOM 1468 C C . GLN A 1 185 ? -8.645 13.659 12.394 1.00 91.50 185 GLN A C 1
ATOM 1470 O O . GLN A 1 185 ? -8.627 14.271 13.462 1.00 91.50 185 GLN A O 1
ATOM 1475 N N . ILE A 1 186 ? -9.700 12.933 12.011 1.00 92.12 186 ILE A N 1
ATOM 1476 C CA . ILE A 1 186 ? -10.971 12.935 12.750 1.00 92.12 186 ILE A CA 1
ATOM 1477 C C . ILE A 1 186 ? -10.795 12.379 14.168 1.00 92.12 186 ILE A C 1
ATOM 1479 O O . ILE A 1 186 ? -11.353 12.913 15.129 1.00 92.12 186 ILE A O 1
ATOM 1483 N N . LEU A 1 187 ? -10.014 11.308 14.326 1.00 92.31 187 LEU A N 1
ATOM 1484 C CA . LEU A 1 187 ? -9.743 10.714 15.635 1.00 92.31 187 LEU A CA 1
ATOM 1485 C C . LEU A 1 187 ? -8.918 11.644 16.523 1.00 92.31 187 LEU A C 1
ATOM 1487 O O . LEU A 1 187 ? -9.179 11.706 17.721 1.00 92.31 187 LEU A O 1
ATOM 1491 N N . SER A 1 188 ? -7.963 12.386 15.958 1.00 91.12 188 SER A N 1
ATOM 1492 C CA . SER A 1 188 ? -7.190 13.385 16.698 1.00 91.12 188 SER A CA 1
ATOM 1493 C C . SER A 1 188 ? -8.092 14.498 17.240 1.00 91.12 188 SER A C 1
ATOM 1495 O O . SER A 1 188 ? -8.042 14.800 18.432 1.00 91.12 188 SER A O 1
ATOM 1497 N N . GLU A 1 189 ? -8.991 15.039 16.414 1.00 90.94 189 GLU A N 1
ATOM 1498 C CA . GLU A 1 189 ? -9.968 16.050 16.844 1.00 90.94 189 GLU A CA 1
ATOM 1499 C C . GLU A 1 189 ? -10.949 15.509 17.888 1.00 90.94 189 GLU A C 1
ATOM 1501 O O . GLU A 1 189 ? -11.270 16.183 18.869 1.00 90.94 189 GLU A O 1
ATOM 1506 N N . SER A 1 190 ? -11.420 14.276 17.691 1.00 89.75 190 SER A N 1
ATOM 1507 C CA . SER A 1 190 ? -12.344 13.613 18.616 1.00 89.75 190 SER A CA 1
ATOM 1508 C C . SER A 1 190 ? -11.680 13.379 19.974 1.00 89.75 190 SER A C 1
ATOM 1510 O O . SER A 1 190 ? -12.303 13.589 21.011 1.00 89.75 190 SER A O 1
ATOM 1512 N N . LEU A 1 191 ? -10.392 13.024 19.981 1.00 89.62 191 LEU A N 1
ATOM 1513 C CA . LEU A 1 191 ? -9.608 12.825 21.197 1.00 89.62 191 LEU A CA 1
ATOM 1514 C C . LEU A 1 191 ? -9.388 14.120 21.989 1.00 89.62 191 LEU A C 1
ATOM 1516 O O . LEU A 1 191 ? -9.339 14.077 23.214 1.00 89.62 191 LEU A O 1
ATOM 1520 N N . GLN A 1 192 ? -9.245 15.266 21.318 1.00 88.38 192 GLN A N 1
ATOM 1521 C CA . GLN A 1 192 ? -9.104 16.564 21.992 1.00 88.38 192 GLN A CA 1
ATOM 1522 C C . GLN A 1 192 ? -10.375 16.975 22.743 1.00 88.38 192 GLN A C 1
ATOM 1524 O O . GLN A 1 192 ? -10.291 17.686 23.741 1.00 88.38 192 GLN A O 1
ATOM 1529 N N . LYS A 1 193 ? -11.538 16.523 22.264 1.00 87.69 193 LYS A N 1
ATOM 1530 C CA . LYS A 1 193 ? -12.855 16.807 22.851 1.00 87.69 193 LYS A CA 1
ATOM 1531 C C . LYS A 1 193 ? -13.312 15.738 23.846 1.00 87.69 193 LYS A C 1
ATOM 1533 O O . LYS A 1 193 ? -14.345 15.922 24.479 1.00 87.69 193 LYS A O 1
ATOM 1538 N N . ALA A 1 194 ? -12.588 14.625 23.950 1.00 87.75 194 ALA A N 1
ATOM 1539 C CA . ALA A 1 194 ? -12.946 13.525 24.832 1.00 87.75 194 ALA A CA 1
ATOM 1540 C C . ALA A 1 194 ? -12.785 13.931 26.305 1.00 87.75 194 ALA A C 1
ATOM 1542 O O . ALA A 1 194 ? -11.729 14.410 26.718 1.00 87.75 194 ALA A O 1
ATOM 1543 N N . ASP A 1 195 ? -13.831 13.699 27.092 1.00 88.50 195 ASP A N 1
ATOM 1544 C CA . ASP A 1 195 ? -13.922 13.974 28.531 1.00 88.50 195 ASP A CA 1
ATOM 1545 C C . ASP A 1 195 ? -13.909 12.695 29.389 1.00 88.50 195 ASP A C 1
ATOM 1547 O O . ASP A 1 195 ? -13.873 12.758 30.617 1.00 88.50 195 ASP A O 1
ATOM 1551 N N . SER A 1 196 ? -13.901 11.529 28.741 1.00 90.75 196 SER A N 1
ATOM 1552 C CA . SER A 1 196 ? -13.876 10.210 29.368 1.00 90.75 196 SER A CA 1
ATOM 1553 C C . SER A 1 196 ? -12.909 9.268 28.648 1.00 90.75 196 SER A C 1
ATOM 1555 O O . SER A 1 196 ? -12.365 9.578 27.585 1.00 90.75 196 SER A O 1
ATOM 1557 N N . ASP A 1 197 ? -12.706 8.081 29.217 1.00 92.81 197 ASP A N 1
ATOM 1558 C CA . ASP A 1 197 ? -11.915 7.004 28.611 1.00 92.81 197 ASP A CA 1
ATOM 1559 C C . ASP A 1 197 ? -12.659 6.259 27.481 1.00 92.81 197 ASP A C 1
ATOM 1561 O O . ASP A 1 197 ? -12.140 5.281 26.927 1.00 92.81 197 ASP A O 1
ATOM 1565 N N . THR A 1 198 ? -13.869 6.715 27.140 1.00 94.69 198 THR A N 1
ATOM 1566 C CA . THR A 1 198 ? -14.759 6.126 26.142 1.00 94.69 198 THR A CA 1
ATOM 1567 C C . THR A 1 198 ? -15.034 7.123 25.024 1.00 94.69 198 THR A C 1
ATOM 1569 O O . THR A 1 198 ? -15.611 8.185 25.243 1.00 94.69 198 THR A O 1
ATOM 1572 N N . LEU A 1 199 ? -14.667 6.767 23.794 1.00 94.94 199 LEU A N 1
ATOM 1573 C CA . LEU A 1 199 ? -14.874 7.616 22.627 1.00 94.94 199 LEU A CA 1
ATOM 1574 C C . LEU A 1 199 ? -16.083 7.158 21.805 1.00 94.94 199 LEU A C 1
ATOM 1576 O O . LEU A 1 199 ? -16.091 6.048 21.276 1.00 94.94 199 LEU A O 1
ATOM 1580 N N . TYR A 1 200 ? -17.076 8.031 21.644 1.00 94.00 200 TYR A N 1
ATOM 1581 C CA . TYR A 1 200 ? -18.246 7.780 20.801 1.00 94.00 200 TYR A CA 1
ATOM 1582 C C . TYR A 1 200 ? -18.016 8.329 19.392 1.00 94.00 200 TYR A C 1
ATOM 1584 O O . TYR A 1 200 ? -17.840 9.531 19.199 1.00 94.00 200 TYR A O 1
ATOM 1592 N N . LEU A 1 201 ? -18.033 7.449 18.395 1.00 93.50 201 LEU A N 1
ATOM 1593 C CA . LEU A 1 201 ? -17.864 7.791 16.987 1.00 93.50 201 LEU A CA 1
ATOM 1594 C C . LEU A 1 201 ? -19.189 7.648 16.238 1.00 93.50 201 LEU A C 1
ATOM 1596 O O . LEU A 1 201 ? -19.964 6.723 16.472 1.00 93.50 201 LEU A O 1
ATOM 1600 N N . SER A 1 202 ? -19.418 8.520 15.257 1.00 92.31 202 SER A N 1
ATOM 1601 C CA . SER A 1 202 ? -20.608 8.467 14.393 1.00 92.31 202 SER A CA 1
ATOM 1602 C C . SER A 1 202 ? -20.587 7.313 13.381 1.00 92.31 202 SER A C 1
ATOM 1604 O O . SER A 1 202 ? -21.610 7.006 12.773 1.00 92.31 202 SER A O 1
ATOM 1606 N N . ARG A 1 203 ? -19.427 6.680 13.172 1.00 92.62 203 ARG A N 1
ATOM 1607 C CA . ARG A 1 203 ? -19.212 5.508 12.310 1.00 92.62 203 ARG A CA 1
ATOM 1608 C C . ARG A 1 203 ? -17.924 4.795 12.709 1.00 92.62 203 ARG A C 1
ATOM 1610 O O . ARG A 1 203 ? -17.072 5.389 13.369 1.00 92.62 203 ARG A O 1
ATOM 1617 N N . TYR A 1 204 ? -17.755 3.551 12.265 1.00 92.38 204 TYR A N 1
ATOM 1618 C CA . TYR A 1 204 ? -16.466 2.875 12.389 1.00 92.38 204 TYR A CA 1
ATOM 1619 C C . TYR A 1 204 ? -15.368 3.652 11.649 1.00 92.38 204 TYR A C 1
ATOM 1621 O O . TYR A 1 204 ? -15.564 4.090 10.514 1.00 92.38 204 TYR A O 1
ATOM 1629 N N . MET A 1 205 ? -14.208 3.782 12.290 1.00 91.25 205 MET A N 1
ATOM 1630 C CA . MET A 1 205 ? -12.989 4.330 11.699 1.00 91.25 205 MET A CA 1
ATOM 1631 C C . MET A 1 205 ? -11.797 3.443 12.077 1.00 91.25 205 MET A C 1
ATOM 1633 O O . MET A 1 205 ? -11.765 2.924 13.200 1.00 91.25 205 MET A O 1
ATOM 1637 N N . PRO A 1 206 ? -10.806 3.266 11.181 1.00 90.00 206 PRO A N 1
ATOM 1638 C CA . PRO A 1 206 ? -9.618 2.463 11.452 1.00 90.00 206 PRO A CA 1
ATOM 1639 C C . PRO A 1 206 ? -8.717 3.163 12.480 1.00 90.00 206 PRO A C 1
ATOM 1641 O O . PRO A 1 206 ? -7.738 3.823 12.146 1.00 90.00 206 PRO A O 1
ATOM 1644 N N . TYR A 1 207 ? -9.032 2.994 13.762 1.00 87.19 207 TYR A N 1
ATOM 1645 C CA . TYR A 1 207 ? -8.322 3.638 14.869 1.00 87.19 207 TYR A CA 1
ATOM 1646 C C . TYR A 1 207 ? -6.857 3.215 15.018 1.00 87.19 207 TYR A C 1
ATOM 1648 O O . TYR A 1 207 ? -6.084 3.892 15.693 1.00 87.19 207 TYR A O 1
ATOM 1656 N N . SER A 1 208 ? -6.440 2.126 14.366 1.00 84.31 208 SER A N 1
ATOM 1657 C CA . SER A 1 208 ? -5.025 1.766 14.237 1.00 84.31 208 SER A CA 1
ATOM 1658 C C . SER A 1 208 ? -4.199 2.835 13.519 1.00 84.31 208 SER A C 1
ATOM 1660 O O . SER A 1 208 ? -2.996 2.884 13.740 1.00 84.31 208 SER A O 1
ATOM 1662 N N . ALA A 1 209 ? -4.830 3.708 12.724 1.00 84.19 209 ALA A N 1
ATOM 1663 C CA . ALA A 1 209 ? -4.181 4.854 12.091 1.00 84.19 209 ALA A CA 1
ATOM 1664 C C . ALA A 1 209 ? -3.718 5.929 13.095 1.00 84.19 209 ALA A C 1
ATOM 1666 O O . ALA A 1 209 ? -2.895 6.778 12.750 1.00 84.19 209 ALA A O 1
ATOM 1667 N N . TYR A 1 210 ? -4.216 5.897 14.340 1.00 88.44 210 TYR A N 1
ATOM 1668 C CA . TYR A 1 210 ? -3.806 6.821 15.398 1.00 88.44 210 TYR A CA 1
ATOM 1669 C C . TYR A 1 210 ? -3.499 6.096 16.726 1.00 88.44 210 TYR A C 1
ATOM 1671 O O . TYR A 1 210 ? -4.286 6.148 17.676 1.00 88.44 210 TYR A O 1
ATOM 1679 N N . PRO A 1 211 ? -2.344 5.401 16.822 1.00 84.88 211 PRO A N 1
ATOM 1680 C CA . PRO A 1 211 ? -1.999 4.563 17.977 1.00 84.88 211 PRO A CA 1
ATOM 1681 C C . PRO A 1 211 ? -1.955 5.306 19.318 1.00 84.88 211 PRO A C 1
ATOM 1683 O O . PRO A 1 211 ? -2.262 4.712 20.353 1.00 84.88 211 PRO A O 1
ATOM 1686 N N . GLU A 1 212 ? -1.605 6.595 19.304 1.00 85.62 212 GLU A N 1
ATOM 1687 C CA . GLU A 1 212 ? -1.492 7.448 20.496 1.00 85.62 212 GLU A CA 1
ATOM 1688 C C . GLU A 1 212 ? -2.796 7.558 21.288 1.00 85.62 212 GLU A C 1
ATOM 1690 O O . GLU A 1 212 ? -2.760 7.716 22.509 1.00 85.62 212 GLU A O 1
ATOM 1695 N N . MET A 1 213 ? -3.947 7.403 20.626 1.00 87.31 213 MET A N 1
ATOM 1696 C CA . MET A 1 213 ? -5.256 7.452 21.273 1.00 87.31 213 MET A CA 1
ATOM 1697 C C . MET A 1 213 ? -5.395 6.425 22.404 1.00 87.31 213 MET A C 1
ATOM 1699 O O . MET A 1 213 ? -6.050 6.709 23.406 1.00 87.31 213 MET A O 1
ATOM 1703 N N . ARG A 1 214 ? -4.715 5.272 22.312 1.00 85.94 214 ARG A N 1
ATOM 1704 C CA . ARG A 1 214 ? -4.730 4.237 23.363 1.00 85.94 214 ARG A CA 1
ATOM 1705 C C . ARG A 1 214 ? -4.141 4.699 24.700 1.00 85.94 214 ARG A C 1
ATOM 1707 O O . ARG A 1 214 ? -4.326 4.017 25.698 1.00 85.94 214 ARG A O 1
ATOM 1714 N N . ARG A 1 215 ? -3.431 5.834 24.739 1.00 86.19 215 ARG A N 1
ATOM 1715 C CA . ARG A 1 215 ? -2.900 6.416 25.984 1.00 86.19 215 ARG A CA 1
ATOM 1716 C C . ARG A 1 215 ? -3.979 7.078 26.842 1.00 86.19 215 ARG A C 1
ATOM 1718 O O . ARG A 1 215 ? -3.739 7.302 28.022 1.00 86.19 215 ARG A O 1
ATOM 1725 N N . LYS A 1 216 ? -5.114 7.444 26.243 1.00 89.19 216 LYS A N 1
ATOM 1726 C CA . LYS A 1 216 ? -6.209 8.170 26.906 1.00 89.19 216 LYS A CA 1
ATOM 1727 C C . LYS A 1 216 ? -7.548 7.441 26.814 1.00 89.19 216 LYS A C 1
ATOM 1729 O O . LYS A 1 216 ? -8.368 7.579 27.708 1.00 89.19 216 LYS A O 1
ATOM 1734 N N . ILE A 1 217 ? -7.761 6.683 25.740 1.00 94.69 217 ILE A N 1
ATOM 1735 C CA . ILE A 1 217 ? -9.019 5.998 25.454 1.00 94.69 217 ILE A CA 1
ATOM 1736 C C . ILE A 1 217 ? -8.837 4.498 25.662 1.00 94.69 217 ILE A C 1
ATOM 1738 O O . ILE A 1 217 ? -7.962 3.871 25.058 1.00 94.69 217 ILE A O 1
ATOM 1742 N N . SER A 1 218 ? -9.705 3.923 26.487 1.00 95.06 218 SER A N 1
ATOM 1743 C CA . SER A 1 218 ? -9.802 2.483 26.717 1.00 95.06 218 SER A CA 1
ATOM 1744 C C . SER A 1 218 ? -10.844 1.838 25.808 1.00 95.06 218 SER A C 1
ATOM 1746 O O . SER A 1 218 ? -10.657 0.694 25.374 1.00 95.06 218 SER A O 1
ATOM 1748 N N . PHE A 1 219 ? -11.902 2.581 25.468 1.00 95.62 219 PHE A N 1
ATOM 1749 C CA . PHE A 1 219 ? -13.084 2.063 24.786 1.00 95.62 219 PHE A CA 1
ATOM 1750 C C . PHE A 1 219 ? -13.517 2.958 23.623 1.00 95.62 219 PHE A C 1
ATOM 1752 O O . PHE A 1 219 ? -13.470 4.179 23.715 1.00 95.62 219 PHE A O 1
ATOM 1759 N N . ILE A 1 220 ? -13.982 2.357 22.530 1.00 95.94 220 ILE A N 1
ATOM 1760 C CA . ILE A 1 220 ? -14.618 3.074 21.421 1.00 95.94 220 ILE A CA 1
ATOM 1761 C C . ILE A 1 220 ? -16.014 2.504 21.203 1.00 95.94 220 ILE A C 1
ATOM 1763 O O . ILE A 1 220 ? -16.194 1.286 21.189 1.00 95.94 220 ILE A O 1
ATOM 1767 N N . VAL A 1 221 ? -16.986 3.384 20.990 1.00 96.44 221 VAL A N 1
ATOM 1768 C CA . VAL A 1 221 ? -18.370 3.046 20.663 1.00 96.44 221 VAL A CA 1
ATOM 1769 C C . VAL A 1 221 ? -18.701 3.580 19.279 1.00 96.44 221 VAL A C 1
ATOM 1771 O O . VAL A 1 221 ? -18.402 4.732 18.977 1.00 96.44 221 VAL A O 1
ATOM 1774 N N . TYR A 1 222 ? -19.314 2.765 18.425 1.00 96.50 222 TYR A N 1
ATOM 1775 C CA . TYR A 1 222 ? -19.720 3.185 17.082 1.00 96.50 222 TYR A CA 1
ATOM 1776 C C . TYR A 1 222 ? -20.910 2.370 16.559 1.00 96.50 222 TYR A C 1
ATOM 1778 O O . TYR A 1 222 ? -21.093 1.224 16.977 1.00 96.50 222 TYR A O 1
ATOM 1786 N N . PRO A 1 223 ? -21.714 2.910 15.624 1.00 96.94 223 PRO A N 1
ATOM 1787 C CA . PRO A 1 223 ? -22.798 2.164 14.993 1.00 96.94 223 PRO A CA 1
ATOM 1788 C C . PRO A 1 223 ? -22.308 0.904 14.274 1.00 96.94 223 PRO A C 1
ATOM 1790 O O . PRO A 1 223 ? -21.314 0.929 13.544 1.00 96.94 223 PRO A O 1
ATOM 1793 N N . SER A 1 224 ? -23.035 -0.197 14.449 1.00 94.44 224 SER A N 1
ATOM 1794 C CA . SER A 1 224 ? -22.792 -1.454 13.743 1.00 94.44 224 SER A CA 1
ATOM 1795 C C . SER A 1 224 ? -23.469 -1.441 12.372 1.00 94.44 224 SER A C 1
ATOM 1797 O O . SER A 1 224 ? -24.613 -1.011 12.230 1.00 94.44 224 SER A O 1
ATOM 1799 N N . THR A 1 225 ? -22.811 -2.007 11.359 1.00 90.88 225 THR A N 1
ATOM 1800 C CA . THR A 1 225 ? -23.413 -2.210 10.028 1.00 90.88 225 THR A CA 1
ATOM 1801 C C . THR A 1 225 ? -24.560 -3.224 10.036 1.00 90.88 225 THR A C 1
ATOM 1803 O O . THR A 1 225 ? -25.313 -3.303 9.071 1.00 90.88 225 THR A O 1
ATOM 1806 N N . ARG A 1 226 ? -24.712 -3.991 11.123 1.00 88.81 226 ARG A N 1
ATOM 1807 C CA . ARG A 1 226 ? -25.795 -4.965 11.333 1.00 88.81 226 ARG A CA 1
ATOM 1808 C C . ARG A 1 226 ? -26.933 -4.420 12.208 1.00 88.81 226 ARG A C 1
ATOM 1810 O O . ARG A 1 226 ? -27.781 -5.196 12.637 1.00 88.81 226 ARG A O 1
ATOM 1817 N N . GLY A 1 227 ? -26.944 -3.112 12.476 1.00 91.19 227 GLY A N 1
ATOM 1818 C CA . GLY A 1 227 ? -27.869 -2.468 13.409 1.00 91.19 227 GLY A CA 1
ATOM 1819 C C . GLY A 1 227 ? -27.350 -2.468 14.850 1.00 91.19 227 GLY A C 1
ATOM 1820 O O . GLY A 1 227 ? -26.559 -3.329 15.242 1.00 91.19 227 GLY A O 1
ATOM 1821 N N . GLY A 1 228 ? -27.780 -1.474 15.629 1.00 96.00 228 GLY A N 1
ATOM 1822 C CA . GLY A 1 228 ? -27.273 -1.226 16.979 1.00 96.00 228 GLY A CA 1
ATOM 1823 C C . GLY A 1 228 ? -25.866 -0.620 16.993 1.00 96.00 228 GLY A C 1
ATOM 1824 O O . GLY A 1 228 ? -25.444 0.064 16.057 1.00 96.00 228 GLY A O 1
ATOM 1825 N N . TYR A 1 229 ? -25.127 -0.890 18.064 1.00 98.19 229 TYR A N 1
ATOM 1826 C CA . TYR A 1 229 ? -23.839 -0.286 18.385 1.00 98.19 229 TYR A CA 1
ATOM 1827 C C . TYR A 1 229 ? -22.831 -1.347 18.813 1.00 98.19 229 TYR A C 1
ATOM 1829 O O . TYR A 1 229 ? -23.168 -2.303 19.515 1.00 98.19 229 TYR A O 1
ATOM 1837 N N . ASN A 1 230 ? -21.578 -1.144 18.421 1.00 97.69 230 ASN A N 1
ATOM 1838 C CA . ASN A 1 230 ? -20.445 -1.903 18.919 1.00 97.69 230 ASN A CA 1
ATOM 1839 C C . ASN A 1 230 ? -19.741 -1.112 20.022 1.00 97.69 230 ASN A C 1
ATOM 1841 O O . ASN A 1 230 ? -19.439 0.064 19.840 1.00 97.69 230 ASN A O 1
ATOM 1845 N N . LEU A 1 231 ? -19.426 -1.794 21.121 1.00 97.69 231 LEU A N 1
ATOM 1846 C CA . LEU A 1 231 ? -18.470 -1.377 22.141 1.00 97.69 231 LEU A CA 1
ATOM 1847 C C . LEU A 1 231 ? -17.180 -2.166 21.928 1.00 97.69 231 LEU A C 1
ATOM 1849 O O . LEU A 1 231 ? -17.177 -3.396 21.999 1.00 97.69 231 LEU A O 1
ATOM 1853 N N . GLN A 1 232 ? -16.078 -1.473 21.676 1.00 96.62 232 GLN A N 1
ATOM 1854 C CA . GLN A 1 232 ? -14.786 -2.082 21.400 1.00 96.62 232 GLN A CA 1
ATOM 1855 C C . GLN A 1 232 ? -13.731 -1.631 22.405 1.00 96.62 232 GLN A C 1
ATOM 1857 O O . GLN A 1 232 ? -13.493 -0.442 22.592 1.00 96.62 232 GLN A O 1
ATOM 1862 N N . ILE A 1 233 ? -13.056 -2.602 23.011 1.00 96.00 233 ILE A N 1
ATOM 1863 C CA . ILE A 1 233 ? -11.933 -2.396 23.921 1.00 96.00 233 ILE A CA 1
ATOM 1864 C C . ILE A 1 233 ? -10.660 -2.224 23.089 1.00 96.00 233 ILE A C 1
ATOM 1866 O O . ILE A 1 233 ? -10.254 -3.139 22.364 1.00 96.00 233 ILE A O 1
ATOM 1870 N N . ILE A 1 234 ? -10.024 -1.055 23.190 1.00 93.56 234 ILE A N 1
ATOM 1871 C CA . ILE A 1 234 ? -8.781 -0.746 22.467 1.00 93.56 234 ILE A CA 1
ATOM 1872 C C . ILE A 1 234 ? -7.538 -0.765 23.359 1.00 93.56 234 ILE A C 1
ATOM 1874 O O . ILE A 1 234 ? -6.437 -0.963 22.834 1.00 93.56 234 ILE A O 1
ATOM 1878 N N . ASN A 1 235 ? -7.705 -0.589 24.672 1.00 91.88 235 ASN A N 1
ATOM 1879 C CA . ASN A 1 235 ? -6.641 -0.780 25.649 1.00 91.88 235 ASN A CA 1
ATOM 1880 C C . ASN A 1 235 ? -6.519 -2.277 25.986 1.00 91.88 235 ASN A C 1
ATOM 1882 O O . ASN A 1 235 ? -7.491 -2.941 26.341 1.00 91.88 235 ASN A O 1
ATOM 1886 N N . ARG A 1 236 ? -5.312 -2.825 25.817 1.00 89.75 236 ARG A N 1
ATOM 1887 C CA . ARG A 1 236 ? -5.052 -4.265 25.941 1.00 89.75 236 ARG A CA 1
ATOM 1888 C C . ARG A 1 236 ? -5.086 -4.772 27.376 1.00 89.75 236 ARG A C 1
ATOM 1890 O O . ARG A 1 236 ? -5.213 -5.982 27.542 1.00 89.75 236 ARG A O 1
ATOM 1897 N N . ASP A 1 237 ? -5.052 -3.873 28.350 1.00 92.50 237 ASP A N 1
ATOM 1898 C CA . ASP A 1 237 ? -5.127 -4.194 29.772 1.00 92.50 237 ASP A CA 1
ATOM 1899 C C . ASP A 1 237 ? -6.544 -4.583 30.205 1.00 92.50 237 ASP A C 1
ATOM 1901 O O . ASP A 1 237 ? -6.748 -4.954 31.353 1.00 92.50 237 ASP A O 1
ATOM 1905 N N . PHE A 1 238 ? -7.533 -4.524 29.309 1.00 95.50 238 PHE A N 1
ATOM 1906 C CA . PHE A 1 238 ? -8.924 -4.844 29.610 1.00 95.50 238 PHE A CA 1
ATOM 1907 C C . PHE A 1 238 ? -9.472 -5.976 28.735 1.00 95.50 238 PHE A C 1
ATOM 1909 O O . PHE A 1 238 ? -9.080 -6.170 27.578 1.00 95.50 238 PHE A O 1
ATOM 1916 N N . SER A 1 239 ? -10.438 -6.708 29.288 1.00 97.56 239 SER A N 1
ATOM 1917 C CA . SER A 1 239 ? -11.261 -7.677 28.564 1.00 97.56 239 SER A CA 1
ATOM 1918 C C . SER A 1 239 ? -12.626 -7.822 29.233 1.00 97.56 239 SER A C 1
ATOM 1920 O O . SER A 1 239 ? -12.766 -7.560 30.424 1.00 97.56 239 SER A O 1
ATOM 1922 N N . PHE A 1 240 ? -13.644 -8.256 28.492 1.00 98.12 240 PHE A N 1
ATOM 1923 C CA . PHE A 1 240 ? -14.877 -8.740 29.114 1.00 98.12 240 PHE A CA 1
ATOM 1924 C C . PHE A 1 240 ? -14.587 -9.945 30.016 1.00 98.12 240 PHE A C 1
ATOM 1926 O O . PHE A 1 240 ? -13.677 -10.729 29.741 1.00 98.12 240 PHE A O 1
ATOM 1933 N N . ARG A 1 241 ? -15.368 -10.119 31.087 1.00 97.12 241 ARG A N 1
ATOM 1934 C CA . ARG A 1 241 ? -15.252 -11.301 31.954 1.00 97.12 241 ARG A CA 1
ATOM 1935 C C . ARG A 1 241 ? -15.327 -12.593 31.139 1.00 97.12 241 ARG A C 1
ATOM 1937 O O . ARG A 1 241 ? -16.161 -12.736 30.246 1.00 97.12 241 ARG A O 1
ATOM 1944 N N . SER A 1 242 ? -14.497 -13.566 31.497 1.00 96.56 242 SER A N 1
ATOM 1945 C CA . SER A 1 242 ? -14.372 -14.829 30.762 1.00 96.56 242 SER A CA 1
ATOM 1946 C C . SER A 1 242 ? -15.669 -15.639 30.686 1.00 96.56 242 SER A C 1
ATOM 1948 O O . SER A 1 242 ? -15.877 -16.353 29.712 1.00 96.56 242 SER A O 1
ATOM 1950 N N . ASP A 1 243 ? -16.567 -15.503 31.665 1.00 97.25 243 ASP A N 1
ATOM 1951 C CA . ASP A 1 243 ? -17.831 -16.242 31.730 1.00 97.25 243 ASP A CA 1
ATOM 1952 C C . ASP A 1 243 ? -18.905 -15.763 30.738 1.00 97.25 243 ASP A C 1
ATOM 1954 O O . ASP A 1 243 ? -19.954 -16.402 30.631 1.00 97.25 243 ASP A O 1
ATOM 1958 N N . ILE A 1 244 ? -18.662 -14.649 30.035 1.00 97.88 244 ILE A N 1
ATOM 1959 C CA . ILE A 1 244 ? -19.570 -14.095 29.019 1.00 97.88 244 ILE A CA 1
ATOM 1960 C C . ILE A 1 244 ? -18.960 -14.018 27.615 1.00 97.88 244 ILE A C 1
ATOM 1962 O O . ILE A 1 244 ? -19.681 -13.730 26.659 1.00 97.88 244 ILE A O 1
ATOM 1966 N N . ILE A 1 245 ? -17.656 -14.275 27.465 1.00 98.12 245 ILE A N 1
ATOM 1967 C CA . ILE A 1 245 ? -16.982 -14.270 26.160 1.00 98.12 245 ILE A CA 1
ATOM 1968 C C . ILE A 1 245 ? -17.603 -15.337 25.251 1.00 98.12 245 ILE A C 1
ATOM 1970 O O . ILE A 1 245 ? -17.784 -16.483 25.653 1.00 98.12 245 ILE A O 1
ATOM 1974 N N . GLY A 1 246 ? -17.933 -14.951 24.016 1.00 97.88 246 GLY A N 1
ATOM 1975 C CA . GLY A 1 246 ? -18.547 -15.831 23.018 1.00 97.88 246 GLY A CA 1
ATOM 1976 C C . GLY A 1 246 ? -20.059 -16.017 23.174 1.00 97.88 246 GLY A C 1
ATOM 1977 O O . GLY A 1 246 ? -20.690 -16.609 22.297 1.00 97.88 246 GLY A O 1
ATOM 1978 N N . LEU A 1 247 ? -20.672 -15.498 24.245 1.00 98.31 247 LEU A N 1
ATOM 1979 C CA . LEU A 1 247 ? -22.125 -15.545 24.401 1.00 98.31 247 LEU A CA 1
ATOM 1980 C C . LEU A 1 247 ? -22.821 -14.547 23.465 1.00 98.31 247 LEU A C 1
ATOM 1982 O O . LEU A 1 247 ? -22.321 -13.458 23.177 1.00 98.31 247 LEU A O 1
ATOM 1986 N N . SER A 1 248 ? -24.025 -14.907 23.027 1.00 97.62 248 SER A N 1
ATOM 1987 C CA . SER A 1 248 ? -24.895 -14.061 22.209 1.00 97.62 248 SER A CA 1
ATOM 1988 C C . SER A 1 248 ? -26.371 -14.306 22.525 1.00 97.62 248 SER A C 1
ATOM 1990 O O . SER A 1 248 ? -26.726 -15.291 23.182 1.00 97.62 248 SER A O 1
ATOM 1992 N N . GLY A 1 249 ? -27.231 -13.382 22.091 1.00 96.12 249 GLY A N 1
ATOM 1993 C CA . GLY A 1 249 ? -28.685 -13.494 22.206 1.00 96.12 249 GLY A CA 1
ATOM 1994 C C . GLY A 1 249 ? -29.172 -13.748 23.637 1.00 96.12 249 GLY A C 1
ATOM 1995 O O . GLY A 1 249 ? -28.670 -13.163 24.596 1.00 96.12 249 GLY A O 1
ATOM 1996 N N . ASP A 1 250 ? -30.151 -14.644 23.793 1.00 97.56 250 ASP A N 1
ATOM 1997 C CA . ASP A 1 250 ? -30.800 -14.907 25.086 1.00 97.56 250 ASP A CA 1
ATOM 1998 C C . ASP A 1 250 ? -29.846 -15.422 26.162 1.00 97.56 250 ASP A C 1
ATOM 2000 O O . ASP A 1 250 ? -30.031 -15.126 27.341 1.00 97.56 250 ASP A O 1
ATOM 2004 N N . ALA A 1 251 ? -28.822 -16.189 25.779 1.00 97.94 251 ALA A N 1
ATOM 2005 C CA . ALA A 1 251 ? -27.833 -16.683 26.729 1.00 97.94 251 ALA A CA 1
ATOM 2006 C C . ALA A 1 251 ? -27.048 -15.523 27.353 1.00 97.94 251 ALA A C 1
ATOM 2008 O O . ALA A 1 251 ? -26.888 -15.484 28.573 1.00 97.94 251 ALA A O 1
ATOM 2009 N N . LEU A 1 252 ? -26.628 -14.555 26.530 1.00 98.25 252 LEU A N 1
ATOM 2010 C CA . LEU A 1 252 ? -25.958 -13.348 27.004 1.00 98.25 252 LEU A CA 1
ATOM 2011 C C . LEU A 1 252 ? -26.901 -12.503 27.864 1.00 98.25 252 LEU A C 1
ATOM 2013 O O . LEU A 1 252 ? -26.548 -12.175 28.992 1.00 98.25 252 LEU A O 1
ATOM 2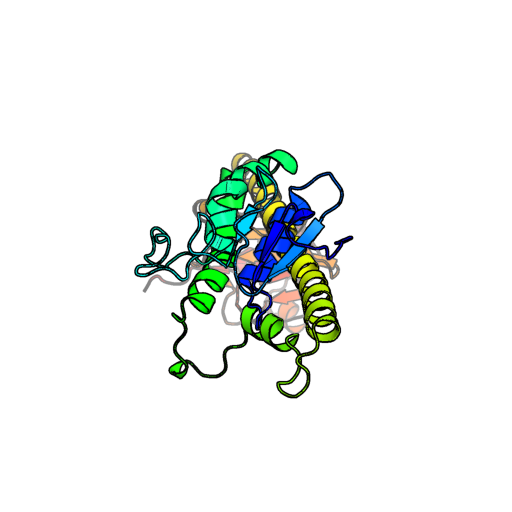017 N N . ARG A 1 253 ? -28.118 -12.229 27.377 1.00 98.31 253 ARG A N 1
ATOM 2018 C CA . ARG A 1 253 ? -29.120 -11.426 28.099 1.00 98.31 253 ARG A CA 1
ATOM 2019 C C . ARG A 1 253 ? -29.455 -11.996 29.474 1.00 98.31 253 ARG A C 1
ATOM 2021 O O . ARG A 1 253 ? -29.504 -11.250 30.442 1.00 98.31 253 ARG A O 1
ATOM 2028 N N . ARG A 1 254 ? -29.635 -13.317 29.595 1.00 97.88 254 ARG A N 1
ATOM 2029 C CA . ARG A 1 254 ? -29.866 -13.971 30.898 1.00 97.88 254 ARG A CA 1
ATOM 2030 C C . ARG A 1 254 ? -28.672 -13.844 31.839 1.00 97.88 254 ARG A C 1
ATOM 2032 O O . ARG A 1 254 ? -28.858 -13.759 33.047 1.00 97.88 254 ARG A O 1
ATOM 2039 N N . LYS A 1 255 ? -27.454 -13.870 31.297 1.00 97.62 255 LYS A N 1
ATOM 2040 C CA . LYS A 1 255 ? -26.214 -13.841 32.078 1.00 97.62 255 LYS A CA 1
ATOM 2041 C C . LYS A 1 255 ? -25.848 -12.431 32.551 1.00 97.62 255 LYS A C 1
ATOM 2043 O O . LYS A 1 255 ? -25.290 -12.296 33.636 1.00 97.62 255 LYS A O 1
ATOM 2048 N N . THR A 1 256 ? -26.153 -11.406 31.754 1.00 97.31 256 THR A N 1
ATOM 2049 C CA . THR A 1 256 ? -25.832 -9.998 32.046 1.00 97.31 256 THR A CA 1
ATOM 2050 C C . THR A 1 256 ? -27.009 -9.209 32.614 1.00 97.31 256 THR A C 1
ATOM 2052 O O . THR A 1 256 ? -26.798 -8.198 33.270 1.00 97.31 256 THR A O 1
ATOM 2055 N N . GLY A 1 257 ? -28.249 -9.627 32.351 1.00 97.50 257 GLY A N 1
ATOM 2056 C CA . GLY A 1 257 ? -29.450 -8.844 32.652 1.00 97.50 257 GLY A CA 1
ATOM 2057 C C . GLY A 1 257 ? -29.687 -7.660 31.703 1.00 97.50 257 GLY A C 1
ATOM 2058 O O . GLY A 1 257 ? -30.656 -6.929 31.884 1.00 97.50 257 GLY A O 1
ATOM 2059 N N . VAL A 1 258 ? -28.843 -7.463 30.684 1.00 97.81 258 VAL A N 1
ATOM 2060 C CA . VAL A 1 258 ? -28.951 -6.344 29.733 1.00 97.81 258 VAL A CA 1
ATOM 2061 C C . VAL A 1 258 ? -29.809 -6.771 28.545 1.00 97.81 258 VAL A C 1
ATOM 2063 O O . VAL A 1 258 ? -29.371 -7.573 27.721 1.00 97.81 258 VAL A O 1
ATOM 2066 N N . GLY A 1 259 ? -31.034 -6.246 28.448 1.00 97.12 259 GLY A N 1
ATOM 2067 C CA . GLY A 1 259 ? -32.023 -6.664 27.444 1.00 97.12 259 GLY A CA 1
ATOM 2068 C C . GLY A 1 259 ? -31.632 -6.360 25.994 1.00 97.12 259 GLY A C 1
ATOM 2069 O O . GLY A 1 259 ? -31.983 -7.118 25.095 1.00 97.12 259 GLY A O 1
ATOM 2070 N N . SER A 1 260 ? -30.858 -5.302 25.765 1.00 97.69 260 SER A N 1
ATOM 2071 C CA . SER A 1 260 ? -30.362 -4.900 24.442 1.00 97.69 260 SER A CA 1
ATOM 2072 C C . SER A 1 260 ? -29.088 -5.637 24.007 1.00 97.69 260 SER A C 1
ATOM 2074 O O . SER A 1 260 ? -28.645 -5.482 22.868 1.00 97.69 260 SER A O 1
ATOM 2076 N N . ALA A 1 261 ? -28.483 -6.456 24.879 1.00 97.94 261 ALA A N 1
ATOM 2077 C CA . ALA A 1 261 ? -27.224 -7.130 24.580 1.00 97.94 261 ALA A CA 1
ATOM 2078 C C . ALA A 1 261 ? -27.378 -8.129 23.421 1.00 97.94 261 ALA A C 1
ATOM 2080 O O . ALA A 1 261 ? -28.257 -9.001 23.426 1.00 97.94 261 ALA A O 1
ATOM 2081 N N . LEU A 1 262 ? -26.487 -8.012 22.432 1.00 97.75 262 LEU A N 1
ATOM 2082 C CA . LEU A 1 262 ? -26.501 -8.814 21.208 1.00 97.75 262 LEU A CA 1
ATOM 2083 C C . LEU A 1 262 ? -25.440 -9.917 21.244 1.00 97.75 262 LEU A C 1
ATOM 2085 O O . LEU A 1 262 ? -25.767 -11.085 21.031 1.00 97.75 262 LEU A O 1
ATOM 2089 N N . PHE A 1 263 ? -24.180 -9.569 21.518 1.00 98.19 263 PHE A N 1
ATOM 2090 C CA . PHE A 1 263 ? -23.069 -10.526 21.571 1.00 98.19 263 PHE A CA 1
ATOM 2091 C C . PHE A 1 263 ? -21.864 -9.991 22.353 1.00 98.19 263 PHE A C 1
ATOM 2093 O O . PHE A 1 263 ? -21.681 -8.780 22.453 1.00 98.19 263 PHE A O 1
ATOM 2100 N N . ILE A 1 264 ? -21.005 -10.905 22.816 1.00 98.12 264 ILE A N 1
ATOM 2101 C CA . ILE A 1 264 ? -19.603 -10.656 23.178 1.00 98.12 264 ILE A CA 1
ATOM 2102 C C . ILE A 1 264 ? -18.728 -11.507 22.251 1.00 98.12 264 ILE A C 1
ATOM 2104 O O . ILE A 1 264 ? -18.865 -12.726 22.200 1.00 98.12 264 ILE A O 1
ATOM 2108 N N . HIS A 1 265 ? -17.829 -10.882 21.494 1.00 97.62 265 HIS A N 1
ATOM 2109 C CA . HIS A 1 265 ? -16.953 -11.568 20.544 1.00 97.62 265 HIS A CA 1
ATOM 2110 C C . HIS A 1 265 ? -15.952 -12.480 21.267 1.00 97.62 265 HIS A C 1
ATOM 2112 O O . HIS A 1 265 ? -15.484 -12.150 22.356 1.00 97.62 265 HIS A O 1
ATOM 2118 N N . ASN A 1 266 ? -15.535 -13.574 20.622 1.00 97.56 266 ASN A N 1
ATOM 2119 C CA . ASN A 1 266 ? -14.584 -14.553 21.176 1.00 97.56 266 ASN A CA 1
ATOM 2120 C C . ASN A 1 266 ? -13.222 -13.961 21.567 1.00 97.56 266 ASN A C 1
ATOM 2122 O O . ASN A 1 266 ? -12.510 -14.524 22.388 1.00 97.56 266 ASN A O 1
ATOM 2126 N N . SER A 1 267 ? -12.856 -12.809 21.003 1.00 96.25 267 SER A N 1
ATOM 2127 C CA . SER A 1 267 ? -11.648 -12.082 21.414 1.00 96.25 267 SER A CA 1
ATOM 2128 C C . SER A 1 267 ? -11.751 -11.466 22.812 1.00 96.25 267 SER A C 1
ATOM 2130 O O . SER A 1 267 ? -10.748 -10.959 23.308 1.00 96.25 267 SER A O 1
ATOM 2132 N N . GLY A 1 268 ? -12.949 -11.411 23.404 1.00 96.75 268 GLY A N 1
ATOM 2133 C CA . GLY A 1 268 ? -13.210 -10.747 24.680 1.00 96.75 268 GLY A CA 1
ATOM 2134 C C . GLY A 1 268 ? -13.041 -9.229 24.640 1.00 96.75 268 GLY A C 1
ATOM 2135 O O . GLY A 1 268 ? -12.856 -8.615 25.688 1.00 96.75 268 GLY A O 1
ATOM 2136 N N . ARG A 1 269 ? -13.056 -8.619 23.445 1.00 96.94 269 ARG A N 1
ATOM 2137 C CA . ARG A 1 269 ? -12.768 -7.184 23.242 1.00 96.94 269 ARG A CA 1
ATOM 2138 C C . ARG A 1 269 ? -13.810 -6.424 22.432 1.00 96.94 269 ARG A C 1
ATOM 2140 O O . ARG A 1 269 ? -13.628 -5.239 22.183 1.00 96.94 269 ARG A O 1
ATOM 2147 N N . ILE A 1 270 ? -14.868 -7.087 21.981 1.00 97.25 270 ILE A N 1
ATOM 2148 C CA . ILE A 1 270 ? -15.935 -6.449 21.206 1.00 97.25 270 ILE A CA 1
ATOM 2149 C C . ILE A 1 270 ? -17.264 -6.954 21.747 1.00 97.25 270 ILE A C 1
ATOM 2151 O O . ILE A 1 270 ? -17.431 -8.161 21.907 1.00 97.25 270 ILE A O 1
ATOM 2155 N N . ALA A 1 271 ? -18.190 -6.042 22.003 1.00 97.88 271 ALA A N 1
ATOM 2156 C CA . ALA A 1 271 ? -19.567 -6.333 22.361 1.00 97.88 271 ALA A CA 1
ATOM 2157 C C . ALA A 1 271 ? -20.524 -5.587 21.434 1.00 97.88 271 ALA A C 1
ATOM 2159 O O . ALA A 1 271 ? -20.187 -4.514 20.936 1.00 97.88 271 ALA A O 1
ATOM 2160 N N . GLY A 1 272 ? -21.714 -6.143 21.228 1.00 97.94 272 GLY A N 1
ATOM 2161 C CA . GLY A 1 272 ? -22.805 -5.494 20.507 1.00 97.94 272 GLY A CA 1
ATOM 2162 C C . GLY A 1 272 ? -24.017 -5.261 21.404 1.00 97.94 272 GLY A C 1
ATOM 2163 O O . GLY A 1 272 ? -24.371 -6.133 22.199 1.00 97.94 272 GLY A O 1
ATOM 2164 N N . THR A 1 273 ? -24.681 -4.122 21.229 1.00 97.94 273 THR A N 1
ATOM 2165 C CA . THR A 1 273 ? -25.966 -3.769 21.856 1.00 97.94 273 THR A CA 1
ATOM 2166 C C . THR A 1 273 ? -26.905 -3.148 20.824 1.00 97.94 273 THR A C 1
ATOM 2168 O O . THR A 1 273 ? -26.435 -2.485 19.903 1.00 97.94 273 THR A O 1
ATOM 2171 N N . SER A 1 274 ? -28.220 -3.339 20.941 1.00 97.62 274 SER A N 1
ATOM 2172 C CA . SER A 1 274 ? -29.189 -2.602 20.117 1.00 97.62 274 SER A CA 1
ATOM 2173 C C . SER A 1 274 ? -29.377 -1.152 20.573 1.00 97.62 274 SER A C 1
ATOM 2175 O O . SER A 1 274 ? -29.693 -0.308 19.742 1.00 97.62 274 SER A O 1
ATOM 2177 N N . GLU A 1 275 ? -29.124 -0.854 21.851 1.00 97.12 275 GLU A N 1
ATOM 2178 C CA . GLU A 1 275 ? -29.375 0.452 22.470 1.00 97.12 275 GLU A CA 1
ATOM 2179 C C . GLU A 1 275 ? -28.073 1.097 22.952 1.00 97.12 275 GLU A C 1
ATOM 2181 O O . GLU A 1 275 ? -27.311 0.496 23.717 1.00 97.12 275 GLU A O 1
ATOM 2186 N N . ILE A 1 276 ? -27.823 2.344 22.544 1.00 96.38 276 ILE A N 1
ATOM 2187 C CA . ILE A 1 276 ? -26.621 3.087 22.957 1.00 96.38 276 ILE A CA 1
ATOM 2188 C C . ILE A 1 276 ? -26.629 3.420 24.455 1.00 96.38 276 ILE A C 1
ATOM 2190 O O . ILE A 1 276 ? -25.568 3.478 25.073 1.00 96.38 276 ILE A O 1
ATOM 2194 N N . SER A 1 277 ? -27.812 3.590 25.057 1.00 96.56 277 SER A N 1
ATOM 2195 C CA . SER A 1 277 ? -27.965 3.890 26.487 1.00 96.56 277 SER A CA 1
ATOM 2196 C C . SER A 1 277 ? -27.446 2.776 27.397 1.00 96.56 277 SER A C 1
ATOM 2198 O O . SER A 1 277 ? -27.117 3.041 28.549 1.00 96.56 277 SER A O 1
ATOM 2200 N N . ASP A 1 278 ? -27.330 1.550 26.878 1.00 96.88 278 ASP A N 1
ATOM 2201 C CA . ASP A 1 278 ? -26.916 0.368 27.639 1.00 96.88 278 ASP A CA 1
ATOM 2202 C C . ASP A 1 278 ? -25.410 0.077 27.529 1.00 96.88 278 ASP A C 1
ATOM 2204 O O . ASP A 1 278 ? -24.906 -0.881 28.122 1.00 96.88 278 ASP A O 1
ATOM 2208 N N . ILE A 1 279 ? -24.655 0.916 26.813 1.00 96.62 279 ILE A N 1
ATOM 2209 C CA . ILE A 1 279 ? -23.191 0.825 26.742 1.00 96.62 279 ILE A CA 1
ATOM 2210 C C . ILE A 1 279 ? -22.543 0.829 28.140 1.00 96.62 279 ILE A C 1
ATOM 2212 O O . ILE A 1 279 ? -21.737 -0.072 28.392 1.00 96.62 279 ILE A O 1
ATOM 2216 N N . PRO A 1 280 ? -22.904 1.728 29.083 1.00 96.38 280 PRO A N 1
ATOM 2217 C CA . PRO A 1 280 ? -22.331 1.707 30.430 1.00 96.38 280 PRO A CA 1
ATOM 2218 C C . PRO A 1 280 ? -22.627 0.406 31.192 1.00 96.38 280 PRO A C 1
ATOM 2220 O O . PRO A 1 280 ? -21.780 -0.086 31.938 1.00 96.38 280 PRO A O 1
ATOM 2223 N N . LEU A 1 281 ? -23.802 -0.203 30.969 1.00 97.19 281 LEU A N 1
ATOM 2224 C CA . LEU A 1 281 ? -24.142 -1.499 31.562 1.00 97.19 281 LEU A CA 1
ATOM 2225 C C . LEU A 1 281 ? -23.233 -2.600 31.017 1.00 97.19 281 LEU A C 1
ATOM 2227 O O . LEU A 1 281 ? -22.724 -3.407 31.791 1.00 97.19 281 LEU A O 1
ATOM 2231 N N . LEU A 1 282 ? -22.966 -2.618 29.709 1.00 96.56 282 LEU A N 1
ATOM 2232 C CA . LEU A 1 282 ? -22.011 -3.562 29.127 1.00 96.56 282 LEU A CA 1
ATOM 2233 C C . LEU A 1 282 ? -20.579 -3.329 29.624 1.00 96.56 282 LEU A C 1
ATOM 2235 O O . LEU A 1 282 ? -19.881 -4.299 29.924 1.00 96.56 282 LEU A O 1
ATOM 2239 N N . GLN A 1 283 ? -20.150 -2.072 29.769 1.00 96.94 283 GLN A N 1
ATOM 2240 C CA . GLN A 1 283 ? -18.831 -1.736 30.315 1.00 96.94 283 GLN A CA 1
ATOM 2241 C C . GLN A 1 283 ? -18.634 -2.258 31.743 1.00 96.94 283 GLN A C 1
ATOM 2243 O O . GLN A 1 283 ? -17.519 -2.634 32.094 1.00 96.94 283 GLN A O 1
ATOM 2248 N N . SER A 1 284 ? -19.701 -2.385 32.541 1.00 96.94 284 SER A N 1
ATOM 2249 C CA . SER A 1 284 ? -19.619 -2.953 33.898 1.00 96.94 284 SER A CA 1
ATOM 2250 C C . SER A 1 284 ? -19.148 -4.420 33.942 1.00 96.94 284 SER A C 1
ATOM 2252 O O . SER A 1 284 ? -18.707 -4.899 34.986 1.00 96.94 284 SER A O 1
ATOM 2254 N N . PHE A 1 285 ? -19.191 -5.133 32.808 1.00 97.56 285 PHE A N 1
ATOM 2255 C CA . PHE A 1 285 ? -18.670 -6.497 32.669 1.00 97.56 285 PHE A CA 1
ATOM 2256 C C . PHE A 1 285 ? -17.231 -6.553 32.139 1.00 97.56 285 PHE A C 1
ATOM 2258 O O . PHE A 1 285 ? -16.735 -7.638 31.820 1.00 97.56 285 PHE A O 1
ATOM 2265 N N . ILE A 1 286 ? -16.556 -5.412 32.013 1.00 97.62 286 ILE A N 1
ATOM 2266 C CA . ILE A 1 286 ? -15.148 -5.335 31.632 1.00 97.62 286 ILE A CA 1
ATOM 2267 C C . ILE A 1 286 ? -14.290 -5.402 32.894 1.00 97.62 286 ILE A C 1
ATOM 2269 O O . ILE A 1 286 ? -14.558 -4.740 33.893 1.00 97.62 286 ILE A O 1
ATOM 2273 N N . VAL A 1 287 ? -13.240 -6.214 32.841 1.00 96.50 287 VAL A N 1
ATOM 2274 C CA . VAL A 1 287 ? -12.258 -6.380 33.910 1.00 96.50 287 VAL A CA 1
ATOM 2275 C C . VAL A 1 287 ? -10.872 -5.998 33.417 1.00 96.50 287 VAL A C 1
ATOM 2277 O O . VAL A 1 287 ? -10.536 -6.189 32.246 1.00 96.50 287 VAL A O 1
ATOM 2280 N N . GLN A 1 288 ? -10.055 -5.478 34.330 1.00 94.19 288 GLN A N 1
ATOM 2281 C CA . GLN A 1 288 ? -8.633 -5.285 34.086 1.00 94.19 288 GLN A CA 1
ATOM 2282 C C . GLN A 1 288 ? -7.919 -6.639 34.180 1.00 94.19 288 GLN A C 1
ATOM 2284 O O . GLN A 1 288 ? -8.078 -7.385 35.150 1.00 94.19 288 GLN A O 1
ATOM 2289 N N . LEU A 1 289 ? -7.143 -6.969 33.156 1.00 90.12 289 LEU A N 1
ATOM 2290 C CA . LEU A 1 289 ? -6.241 -8.107 33.145 1.00 90.12 289 LEU A CA 1
ATOM 2291 C C . LEU A 1 289 ? -5.087 -7.795 34.100 1.00 90.12 289 LEU A C 1
ATOM 2293 O O . LEU A 1 289 ? -4.521 -6.704 34.069 1.00 90.12 289 LEU A O 1
ATOM 2297 N N . ARG A 1 290 ? -4.749 -8.738 34.983 1.00 78.06 290 ARG A N 1
ATOM 2298 C CA . ARG A 1 290 ? -3.589 -8.569 35.864 1.00 78.06 290 ARG A CA 1
ATOM 2299 C C . ARG A 1 290 ? -2.334 -8.495 34.999 1.00 78.06 290 ARG A C 1
ATOM 2301 O O . ARG A 1 290 ? -2.117 -9.386 34.182 1.00 78.06 290 ARG A O 1
ATOM 2308 N N . SER A 1 291 ? -1.528 -7.458 35.198 1.00 58.94 291 SER A N 1
ATOM 2309 C CA . SER A 1 291 ? -0.183 -7.377 34.635 1.00 58.94 291 SER A CA 1
ATOM 2310 C C . SER A 1 291 ? 0.611 -8.594 35.118 1.00 58.94 291 SER A C 1
ATOM 2312 O O . SER A 1 291 ? 0.691 -8.825 36.328 1.00 58.94 291 SER A O 1
ATOM 2314 N N . HIS A 1 292 ? 1.123 -9.400 34.189 1.00 50.28 292 HIS A N 1
ATOM 2315 C CA . HIS A 1 292 ? 2.194 -10.351 34.483 1.00 50.28 292 HIS A CA 1
ATOM 2316 C C . HIS A 1 292 ? 3.528 -9.615 34.507 1.00 50.28 292 HIS A C 1
ATOM 2318 O O . HIS A 1 292 ? 3.706 -8.723 33.644 1.00 50.28 292 HIS A O 1
#

pLDDT: mean 94.3, std 6.59, range [50.28, 98.88]

Secondary structure (DSSP, 8-state):
--EEE--GGG-SEEEE-SS--HHHHHHHHHHHHH--S-EEEEEESS--SSPPTTPEEBSSTTSTB---STT-S-B-TTSPBP-HHHHHHHHHHHHHHHHTT--HHHHHHHHHHHHHHHHHHHTT-S-GGG-----HHHHHHTTSPPTT---HHHHHHHHHHHHHHHHHHHHHHHHHHHHHHHHHHHHHHHHHH--SSEEE-SS---GGG-GGGGGT-SEEEEE-TTSSEEEEE-STTEEE-TTTTT-BHHHHHHHH--TTEEEE-TTSSEEEES-GGGHHHHHTTEEEPPP-

Sequence (292 aa):
MDIQIVRSQEADFICHNGRFHADDIFSTVLLYKLWSGQFRLARVSVVPKDIRSGAIVYDIGEGEFDHHQVGGNGCRTNGIPYASFGLLWHTYGETYCQKYSMDASFTIPEFDRFVEGIDAYDNGLFHKDQGPIQNVSNCIAMFNPPWEEESEDATNDAFIRALGFAEVIFENVMAGITSRCHARQILSESLQKADSDTLYLSRYMPYSAYPEMRRKISFIVYPSTRGGYNLQIINRDFSFRSDIIGLSGDALRRKTGVGSALFIHNSGRIAGTSEISDIPLLQSFIVQLRSH

Foldseek 3Di:
DQEAADDQQPALEEEALPQDWPLVLLLLLVVVLLDDDHHYYYHHHARDPRGDVNRHYACHDPDQQHQPDDVGNDADPVRQGAHSNRSSCVVCVVVSCVVVVHDSVQQSVQCVVVRSVRSCVVVPVDDPVVDDDDDLRNVLSVLADDPVDSDSVSSVVSSVVSNVVVNVVVVVSNVVSRQLVVLQVVVVVQLVVDPALEGEDAADGPCVSPLCNLVRHQWYWYADPVAFIKIFGPNPQKFFDPVFAFDADPVNCVVQVQNQWGHHYNVRGMTGGNDPVCSVSRCVRMDGHDDD

Radius of gyration: 25.47 Å; chains: 1; bounding box: 60×39×67 Å